Protein AF-A0A378H5H4-F1 (afdb_monomer_lite)

Structure (mmCIF, N/CA/C/O backbone):
data_AF-A0A378H5H4-F1
#
_entry.id   AF-A0A378H5H4-F1
#
loop_
_atom_site.group_PDB
_atom_site.id
_atom_site.type_symbol
_atom_site.label_atom_id
_atom_site.label_alt_id
_atom_site.label_comp_id
_atom_site.label_asym_id
_atom_site.label_entity_id
_atom_site.label_seq_id
_atom_site.pdbx_PDB_ins_code
_atom_site.Cartn_x
_atom_site.Cartn_y
_atom_site.Cartn_z
_atom_site.occupancy
_atom_site.B_iso_or_equiv
_atom_site.auth_seq_id
_atom_site.auth_comp_id
_atom_site.auth_asym_id
_atom_site.auth_atom_id
_atom_site.pdbx_PDB_model_num
ATOM 1 N N . MET A 1 1 ? 33.361 3.852 -38.085 1.00 41.91 1 MET A N 1
ATOM 2 C CA . MET A 1 1 ? 33.370 3.039 -36.848 1.00 41.91 1 MET A CA 1
ATOM 3 C C . MET A 1 1 ? 32.459 3.691 -35.820 1.00 41.91 1 MET A C 1
ATOM 5 O O . MET A 1 1 ? 32.811 4.740 -35.303 1.00 41.91 1 MET A O 1
ATOM 9 N N . ARG A 1 2 ? 31.275 3.127 -35.554 1.00 40.16 2 ARG A N 1
ATOM 10 C CA . ARG A 1 2 ? 30.445 3.527 -34.407 1.00 40.16 2 ARG A CA 1
ATOM 11 C C . ARG A 1 2 ? 30.824 2.620 -33.239 1.00 40.16 2 ARG A C 1
ATOM 13 O O . ARG A 1 2 ? 30.242 1.553 -33.084 1.00 40.16 2 ARG A O 1
ATOM 20 N N . PHE A 1 3 ? 31.853 2.998 -32.481 1.00 42.41 3 PHE A N 1
ATOM 21 C CA . PHE A 1 3 ? 32.089 2.372 -31.181 1.00 42.41 3 PHE A CA 1
ATOM 22 C C . PHE A 1 3 ? 30.873 2.679 -30.303 1.00 42.41 3 PHE A C 1
ATOM 24 O O . PHE A 1 3 ? 30.483 3.836 -30.154 1.00 42.41 3 PHE A O 1
ATOM 31 N N . SER A 1 4 ? 30.214 1.631 -29.814 1.00 44.94 4 SER A N 1
ATOM 32 C CA . SER A 1 4 ? 29.004 1.756 -29.007 1.00 44.94 4 SER A CA 1
ATOM 33 C C . SER A 1 4 ? 29.358 2.436 -27.685 1.00 44.94 4 SER A C 1
ATOM 35 O O . SER A 1 4 ? 30.041 1.843 -26.852 1.00 44.94 4 SER A O 1
ATOM 37 N N . ILE A 1 5 ? 28.893 3.677 -27.499 1.00 58.38 5 ILE A N 1
ATOM 38 C CA . ILE A 1 5 ? 29.089 4.511 -26.294 1.00 58.38 5 ILE A CA 1
ATOM 39 C C . ILE A 1 5 ? 28.724 3.747 -25.005 1.00 58.38 5 ILE A C 1
ATOM 41 O O . ILE A 1 5 ? 29.289 4.000 -23.945 1.00 58.38 5 ILE A O 1
ATOM 45 N N . ILE A 1 6 ? 27.839 2.749 -25.104 1.00 59.31 6 ILE A N 1
ATOM 46 C CA . ILE A 1 6 ? 27.425 1.880 -23.997 1.00 59.31 6 ILE A CA 1
ATOM 47 C C . ILE A 1 6 ? 28.614 1.121 -23.382 1.00 59.31 6 ILE A C 1
ATOM 49 O O . ILE A 1 6 ? 28.675 1.000 -22.161 1.00 59.31 6 ILE A O 1
ATOM 53 N N . CYS A 1 7 ? 29.590 0.665 -24.178 1.00 53.28 7 CYS A N 1
ATOM 54 C CA . CYS A 1 7 ? 30.759 -0.052 -23.650 1.00 53.28 7 CYS A CA 1
ATOM 55 C C . CYS A 1 7 ? 31.686 0.845 -22.814 1.00 53.28 7 CYS A C 1
ATOM 57 O O . CYS A 1 7 ? 32.393 0.342 -21.948 1.00 53.28 7 CYS A O 1
ATOM 59 N N . SER A 1 8 ? 31.666 2.160 -23.041 1.00 57.34 8 SER A N 1
ATOM 60 C CA . SER A 1 8 ? 32.489 3.135 -22.311 1.00 57.34 8 SER A CA 1
ATOM 61 C C . SER A 1 8 ? 31.839 3.640 -21.015 1.00 57.34 8 SER A C 1
ATOM 63 O O . SER A 1 8 ? 32.502 4.312 -20.234 1.00 57.34 8 SER A O 1
ATOM 65 N N . LEU A 1 9 ? 30.560 3.321 -20.776 1.00 64.62 9 LEU A N 1
ATOM 66 C CA . LEU A 1 9 ? 29.817 3.665 -19.551 1.00 64.62 9 LEU A CA 1
ATOM 67 C C . LEU A 1 9 ? 29.790 2.519 -18.522 1.00 64.62 9 LEU A C 1
ATOM 69 O O . LEU A 1 9 ? 29.124 2.622 -17.491 1.00 64.62 9 LEU A O 1
ATOM 73 N N . VAL A 1 10 ? 30.487 1.415 -18.799 1.00 57.19 10 VAL A N 1
ATOM 74 C CA . VAL A 1 10 ? 30.630 0.290 -17.870 1.00 57.19 10 VAL A CA 1
ATOM 75 C C . VAL A 1 10 ? 31.662 0.668 -16.809 1.00 57.19 10 VAL A C 1
ATOM 77 O O . VAL A 1 10 ? 32.761 1.106 -17.143 1.00 57.19 10 VAL A O 1
ATOM 80 N N . LEU A 1 11 ? 31.307 0.511 -15.528 1.00 53.66 11 LEU A N 1
ATOM 81 C CA . LEU A 1 11 ? 32.253 0.708 -14.427 1.00 53.66 11 LEU A CA 1
ATOM 82 C C . LEU A 1 11 ? 33.508 -0.156 -14.666 1.00 53.66 11 LEU A C 1
ATOM 84 O O . LEU A 1 11 ? 33.359 -1.325 -15.034 1.00 53.66 11 LEU A O 1
ATOM 88 N N . PRO A 1 12 ? 34.725 0.388 -14.481 1.00 60.66 12 PRO A N 1
ATOM 89 C CA . PRO A 1 12 ? 35.954 -0.355 -14.719 1.00 60.66 12 PRO A CA 1
ATOM 90 C C . PRO A 1 12 ? 35.998 -1.620 -13.858 1.00 60.66 12 PRO A C 1
ATOM 92 O O . PRO A 1 12 ? 35.522 -1.641 -12.723 1.00 60.66 12 PRO A O 1
ATOM 95 N N . SER A 1 13 ? 36.567 -2.684 -14.421 1.00 54.62 13 SER A N 1
ATOM 96 C CA . SER A 1 13 ? 36.666 -4.017 -13.827 1.00 54.62 13 SER A CA 1
ATOM 97 C C . SER A 1 13 ? 37.714 -4.089 -12.709 1.00 54.62 13 SER A C 1
ATOM 99 O O . SER A 1 13 ? 38.608 -4.933 -12.754 1.00 54.62 13 SER A O 1
ATOM 101 N N . GLU A 1 14 ? 37.650 -3.202 -11.719 1.00 48.94 14 GLU A N 1
ATOM 102 C CA . GLU A 1 14 ? 38.354 -3.444 -10.462 1.00 48.94 14 GLU A CA 1
ATOM 103 C C . GLU A 1 14 ? 37.586 -4.497 -9.651 1.00 48.94 14 GLU A C 1
ATOM 105 O O . GLU A 1 14 ? 36.350 -4.459 -9.589 1.00 48.94 14 GLU A O 1
ATOM 110 N N . PRO A 1 15 ? 38.272 -5.470 -9.032 1.00 44.75 15 PRO A N 1
ATOM 111 C CA . PRO A 1 15 ? 37.596 -6.458 -8.215 1.00 44.75 15 PRO A CA 1
ATOM 112 C C . PRO A 1 15 ? 36.971 -5.758 -7.002 1.00 44.75 15 PRO A C 1
ATOM 114 O O . PRO A 1 15 ? 37.659 -5.096 -6.227 1.00 44.75 15 PRO A O 1
ATOM 117 N N . LEU A 1 16 ? 35.662 -5.949 -6.794 1.00 44.06 16 LEU A N 1
ATOM 118 C CA . LEU A 1 16 ? 34.981 -5.682 -5.519 1.00 44.06 16 LEU A CA 1
ATOM 119 C C . LEU A 1 16 ? 35.522 -6.640 -4.435 1.00 44.06 16 LEU A C 1
ATOM 121 O O . LEU A 1 16 ? 34.811 -7.506 -3.929 1.00 44.06 16 LEU A O 1
ATOM 125 N N . SER A 1 17 ? 36.803 -6.551 -4.092 1.00 48.09 17 SER A N 1
ATOM 126 C CA . SER A 1 17 ? 37.430 -7.409 -3.091 1.00 48.09 17 SER A CA 1
ATOM 127 C C . SER A 1 17 ? 38.462 -6.653 -2.262 1.00 48.09 17 SER A C 1
ATOM 129 O O . SER A 1 17 ? 39.640 -6.987 -2.265 1.00 48.09 17 SER A O 1
ATOM 131 N N . SER A 1 18 ? 38.019 -5.673 -1.480 1.00 43.84 18 SER A N 1
ATOM 132 C CA . SER A 1 18 ? 38.689 -5.364 -0.212 1.00 43.84 18 SER A CA 1
ATOM 133 C C . SER A 1 18 ? 37.811 -4.481 0.667 1.00 43.84 18 SER A C 1
ATOM 135 O O . SER A 1 18 ? 37.436 -3.381 0.274 1.00 43.84 18 SER A O 1
ATOM 137 N N . SER A 1 19 ? 37.544 -4.966 1.883 1.00 41.59 19 SER A N 1
ATOM 138 C CA . SER A 1 19 ? 36.814 -4.321 2.989 1.00 41.59 19 SER A CA 1
ATOM 139 C C . SER A 1 19 ? 35.277 -4.329 2.921 1.00 41.59 19 SER A C 1
ATOM 141 O O . SER A 1 19 ? 34.608 -3.306 2.835 1.00 41.59 19 SER A O 1
ATOM 14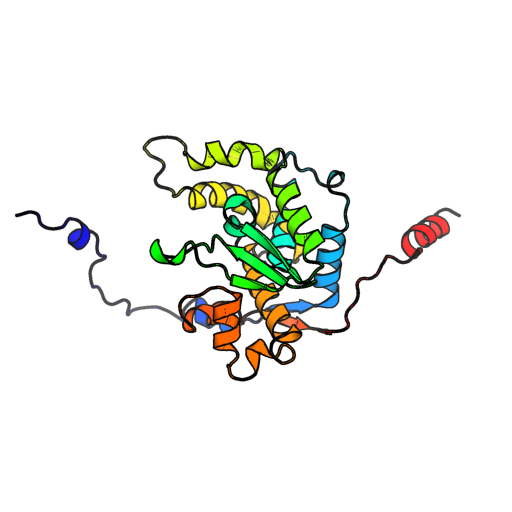3 N N . ALA A 1 20 ? 34.667 -5.503 3.082 1.00 42.66 20 ALA A N 1
ATOM 144 C CA . ALA A 1 20 ? 33.265 -5.563 3.483 1.00 42.66 20 ALA A CA 1
ATOM 145 C C . ALA A 1 20 ? 33.096 -6.566 4.625 1.00 42.66 20 ALA A C 1
ATOM 147 O O . ALA A 1 20 ? 33.211 -7.774 4.436 1.00 42.66 20 ALA A O 1
ATOM 148 N N . GLY A 1 21 ? 32.753 -6.065 5.818 1.00 47.44 21 GLY A N 1
ATOM 149 C CA . GLY A 1 21 ? 32.019 -6.877 6.791 1.00 47.44 21 GLY A CA 1
ATOM 150 C C . GLY A 1 21 ? 30.755 -7.472 6.141 1.00 47.44 21 GLY A C 1
ATOM 151 O O . GLY A 1 21 ? 30.426 -7.100 5.013 1.00 47.44 21 GLY A O 1
ATOM 152 N N . PRO A 1 22 ? 30.012 -8.378 6.812 1.00 44.19 22 PRO A N 1
ATOM 153 C CA . PRO A 1 22 ? 28.874 -9.061 6.194 1.00 44.19 22 PRO A CA 1
ATOM 154 C C . PRO A 1 22 ? 27.992 -8.054 5.457 1.00 44.19 22 PRO A C 1
ATOM 156 O O . PRO A 1 22 ? 27.593 -7.048 6.057 1.00 44.19 22 PRO A O 1
ATOM 159 N N . THR A 1 23 ? 27.754 -8.306 4.163 1.00 57.47 23 THR A N 1
ATOM 160 C CA . THR A 1 23 ? 27.000 -7.410 3.275 1.00 57.47 23 THR A CA 1
ATOM 161 C C . THR A 1 23 ? 25.724 -6.943 3.977 1.00 57.47 23 THR A C 1
ATOM 163 O O . THR A 1 23 ? 25.130 -7.689 4.759 1.00 57.47 23 THR A O 1
ATOM 166 N N . TYR A 1 24 ? 25.273 -5.708 3.739 1.00 54.22 24 TYR A N 1
ATOM 167 C CA . TYR A 1 24 ? 24.098 -5.130 4.418 1.00 54.22 24 TYR A CA 1
ATOM 168 C C . TYR A 1 24 ? 22.884 -6.087 4.445 1.00 54.22 24 TYR A C 1
ATOM 170 O O . TYR A 1 24 ? 22.180 -6.199 5.451 1.00 54.22 24 TYR A O 1
ATOM 178 N N . SER A 1 25 ? 22.697 -6.872 3.377 1.00 54.66 25 SER A N 1
ATOM 179 C CA . SER A 1 25 ? 21.679 -7.924 3.299 1.00 54.66 25 SER A CA 1
ATOM 180 C C . SER A 1 25 ? 21.907 -9.102 4.262 1.00 54.66 25 SER A C 1
ATOM 182 O O . SER A 1 25 ? 20.944 -9.615 4.828 1.00 54.66 25 SER A O 1
ATOM 184 N N . ALA A 1 26 ? 23.148 -9.539 4.483 1.00 59.34 26 ALA A N 1
ATOM 185 C CA . ALA A 1 26 ? 23.483 -10.582 5.453 1.00 59.34 26 ALA A CA 1
ATOM 186 C C . ALA A 1 26 ? 23.242 -10.123 6.903 1.00 59.34 26 ALA A C 1
ATOM 188 O O . ALA A 1 26 ? 22.698 -10.888 7.700 1.00 59.34 26 ALA A O 1
ATOM 189 N N . ARG A 1 27 ? 23.550 -8.857 7.235 1.00 60.41 27 ARG A N 1
ATOM 190 C CA . ARG A 1 27 ? 23.197 -8.261 8.541 1.00 60.41 27 ARG A CA 1
ATOM 191 C C . ARG A 1 27 ? 21.681 -8.192 8.740 1.00 60.41 27 ARG A C 1
ATOM 193 O O . ARG A 1 27 ? 21.186 -8.562 9.800 1.00 60.41 27 ARG A O 1
ATOM 200 N N . LYS A 1 28 ? 20.931 -7.791 7.706 1.00 64.88 28 LYS A N 1
ATOM 201 C CA . LYS A 1 28 ? 19.460 -7.723 7.736 1.00 64.88 28 LYS A CA 1
ATOM 202 C C . LYS A 1 28 ? 18.816 -9.082 8.039 1.00 64.88 28 LYS A C 1
ATOM 204 O O . LYS A 1 28 ? 17.893 -9.141 8.842 1.00 64.88 28 LYS A O 1
ATOM 209 N N . LYS A 1 29 ? 19.327 -10.175 7.457 1.00 66.62 29 LYS A N 1
ATOM 210 C CA . LYS A 1 29 ? 18.820 -11.544 7.691 1.00 66.62 29 LYS A CA 1
ATOM 211 C C . LYS A 1 29 ? 18.974 -12.021 9.141 1.00 66.62 29 LYS A C 1
ATOM 213 O O . LYS A 1 29 ? 18.202 -12.865 9.578 1.00 66.62 29 LYS A O 1
ATOM 218 N N . ARG A 1 30 ? 19.952 -11.488 9.882 1.00 72.31 30 ARG A N 1
ATOM 219 C CA . ARG A 1 30 ? 20.223 -11.850 11.285 1.00 72.31 30 ARG A CA 1
ATOM 220 C C . ARG A 1 30 ? 19.500 -10.957 12.300 1.00 72.31 30 ARG A C 1
ATOM 222 O O . ARG A 1 30 ? 19.471 -11.293 13.475 1.00 72.31 30 ARG A O 1
ATOM 229 N N . ASN A 1 31 ? 18.876 -9.869 11.843 1.00 76.62 31 ASN A N 1
ATOM 230 C CA . ASN A 1 31 ? 18.126 -8.926 12.672 1.00 76.62 31 ASN A CA 1
ATOM 231 C C . ASN A 1 31 ? 16.639 -9.005 12.333 1.00 76.62 31 ASN A C 1
ATOM 233 O O . ASN A 1 31 ? 16.111 -8.196 11.562 1.00 76.62 31 ASN A O 1
ATOM 237 N N . VAL A 1 32 ? 15.986 -10.021 12.888 1.00 83.38 32 VAL A N 1
ATOM 238 C CA . VAL A 1 32 ? 14.551 -10.248 12.721 1.00 83.38 32 VAL A CA 1
ATOM 239 C C . VAL A 1 32 ? 13.756 -9.127 13.389 1.00 83.38 32 VAL A C 1
ATOM 241 O O . VAL A 1 32 ? 14.096 -8.682 14.482 1.00 83.38 32 VAL A O 1
ATOM 244 N N . VAL A 1 33 ? 12.673 -8.703 12.739 1.00 87.44 33 VAL A N 1
ATOM 245 C CA . VAL A 1 33 ? 11.698 -7.761 13.298 1.00 87.44 33 VAL A CA 1
ATOM 246 C C . VAL A 1 33 ? 10.417 -8.526 13.603 1.00 87.44 33 VAL A C 1
ATOM 248 O O . VAL A 1 33 ? 9.848 -9.162 12.716 1.00 87.44 33 VAL A O 1
ATOM 251 N N . VAL A 1 34 ? 9.973 -8.489 14.855 1.00 92.56 34 VAL A N 1
ATOM 252 C CA . VAL A 1 34 ? 8.731 -9.142 15.278 1.00 92.56 34 VAL A CA 1
ATOM 253 C C . VAL A 1 34 ? 7.581 -8.147 15.165 1.00 92.56 34 VAL A C 1
ATOM 255 O O . VAL A 1 34 ? 7.691 -7.020 15.639 1.00 92.56 34 VAL A O 1
ATOM 258 N N . ILE A 1 35 ? 6.488 -8.564 14.530 1.00 94.56 35 ILE A N 1
ATOM 259 C CA . ILE A 1 35 ? 5.239 -7.805 14.429 1.00 94.56 35 ILE A CA 1
ATOM 260 C C . ILE A 1 35 ? 4.176 -8.551 15.221 1.00 94.56 35 ILE A C 1
ATOM 262 O O . ILE A 1 35 ? 3.936 -9.732 14.968 1.00 94.56 35 ILE A O 1
ATOM 266 N N . ASP A 1 36 ? 3.534 -7.865 16.162 1.00 97.06 36 ASP A N 1
ATOM 267 C CA . ASP A 1 36 ? 2.330 -8.375 16.814 1.00 97.06 36 ASP A CA 1
ATOM 268 C C . ASP A 1 36 ? 1.179 -8.371 15.799 1.00 97.06 36 ASP A C 1
ATOM 270 O O . ASP A 1 36 ? 0.739 -7.310 15.347 1.00 97.06 36 ASP A O 1
ATOM 274 N N . TYR A 1 37 ? 0.752 -9.563 15.379 1.00 96.56 37 TYR A N 1
ATOM 275 C CA . TYR A 1 37 ? -0.197 -9.718 14.283 1.00 96.56 37 TYR A CA 1
ATOM 276 C C . TYR A 1 37 ? -1.577 -9.112 14.593 1.00 96.56 37 TYR A C 1
ATOM 278 O O . TYR A 1 37 ? -2.026 -8.297 13.784 1.00 96.56 37 TYR A O 1
ATOM 286 N N . PRO A 1 38 ? -2.240 -9.410 15.730 1.00 96.31 38 PRO A N 1
ATOM 287 C CA . PRO A 1 38 ? -3.530 -8.811 16.064 1.00 96.31 38 PRO A CA 1
ATOM 288 C C . PRO A 1 38 ? -3.476 -7.287 16.154 1.00 96.31 38 PRO A C 1
ATOM 290 O O . PRO A 1 38 ? -4.329 -6.619 15.572 1.00 96.31 38 PRO A O 1
ATOM 293 N N . ARG A 1 39 ? -2.458 -6.718 16.816 1.00 96.56 39 ARG A N 1
ATOM 294 C CA . ARG A 1 39 ? -2.319 -5.259 16.946 1.00 96.56 39 ARG A CA 1
ATOM 295 C C . ARG A 1 39 ? -2.105 -4.592 15.592 1.00 96.56 39 ARG A C 1
ATOM 297 O O . ARG A 1 39 ? -2.713 -3.561 15.313 1.00 96.56 39 ARG A O 1
ATOM 304 N N . TYR A 1 40 ? -1.255 -5.178 14.751 1.00 97.88 40 TYR A N 1
ATOM 305 C CA . TYR A 1 40 ? -1.013 -4.680 13.400 1.00 97.88 40 TYR A CA 1
ATOM 306 C C . TYR A 1 40 ? -2.281 -4.747 12.545 1.00 97.88 40 TYR A C 1
ATOM 308 O O . TYR A 1 40 ? -2.673 -3.745 11.952 1.00 97.88 40 TYR A O 1
ATOM 316 N N . MET A 1 41 ? -2.952 -5.901 12.514 1.00 97.81 41 MET A N 1
ATOM 317 C CA . MET A 1 41 ? -4.165 -6.092 11.718 1.00 97.81 41 MET A CA 1
ATOM 318 C C . MET A 1 41 ? -5.322 -5.220 12.199 1.00 97.81 41 MET A C 1
ATOM 320 O O . MET A 1 41 ? -6.039 -4.684 11.357 1.00 97.81 41 MET A O 1
ATOM 324 N N . GLN A 1 42 ? -5.471 -5.011 13.511 1.00 97.38 42 GLN A N 1
ATOM 325 C CA . GLN A 1 42 ? -6.460 -4.082 14.055 1.00 97.38 42 GLN A CA 1
ATOM 326 C C . GLN A 1 42 ? -6.186 -2.653 13.584 1.00 97.38 42 GLN A C 1
ATOM 328 O O . GLN A 1 42 ? -7.080 -2.007 13.056 1.00 97.38 42 GLN A O 1
ATOM 333 N N . ALA A 1 43 ? -4.942 -2.178 13.681 1.00 97.69 43 ALA A N 1
ATOM 334 C CA . ALA A 1 43 ? -4.603 -0.821 13.258 1.00 97.69 43 ALA A CA 1
ATOM 335 C C . ALA A 1 43 ? -4.829 -0.599 11.749 1.00 97.69 43 ALA A C 1
ATOM 337 O O . ALA A 1 43 ? -5.276 0.471 11.339 1.00 97.69 43 ALA A O 1
ATOM 338 N N . ILE A 1 44 ? -4.556 -1.608 10.912 1.00 98.31 44 ILE A N 1
ATOM 339 C CA . ILE A 1 44 ? -4.881 -1.567 9.477 1.00 98.31 44 ILE A CA 1
ATOM 340 C C . ILE A 1 44 ? -6.399 -1.577 9.257 1.00 98.31 44 ILE A C 1
ATOM 342 O O . ILE A 1 44 ? -6.899 -0.796 8.447 1.00 98.31 44 ILE A O 1
ATOM 346 N N . TYR A 1 45 ? -7.132 -2.421 9.988 1.00 97.31 45 TYR A N 1
ATOM 347 C CA . TYR A 1 45 ? -8.592 -2.490 9.940 1.00 97.31 45 TYR A CA 1
ATOM 348 C C . TYR A 1 45 ? -9.239 -1.148 10.313 1.00 97.31 45 TYR A C 1
ATOM 350 O O . TYR A 1 45 ? -10.116 -0.667 9.597 1.00 97.31 45 TYR A O 1
ATOM 358 N N . ASP A 1 46 ? -8.764 -0.500 11.373 1.00 96.94 46 ASP A N 1
ATOM 359 C CA . ASP A 1 46 ? -9.265 0.799 11.826 1.00 96.94 46 ASP A CA 1
ATOM 360 C C . ASP A 1 46 ? -9.033 1.900 10.781 1.00 96.94 46 ASP A C 1
ATOM 362 O O . ASP A 1 46 ? -9.823 2.836 10.686 1.00 96.94 46 ASP A O 1
ATOM 366 N N . ILE A 1 47 ? -7.968 1.808 9.974 1.00 97.94 47 ILE A N 1
ATOM 367 C CA . ILE A 1 47 ? -7.722 2.747 8.870 1.00 97.94 47 ILE A CA 1
ATOM 368 C C . ILE A 1 47 ? -8.722 2.519 7.736 1.00 97.94 47 ILE A C 1
ATOM 370 O O . ILE A 1 47 ? -9.328 3.478 7.272 1.00 97.94 47 ILE A O 1
ATOM 374 N N . ILE A 1 48 ? -8.912 1.278 7.280 1.00 97.12 48 ILE A N 1
ATOM 375 C CA . ILE A 1 48 ? -9.761 1.010 6.104 1.00 97.12 48 ILE A CA 1
ATOM 376 C C . ILE A 1 48 ? -11.263 1.156 6.373 1.00 97.12 48 ILE A C 1
ATOM 378 O O . ILE A 1 48 ? -12.026 1.297 5.424 1.00 97.12 48 ILE A O 1
ATOM 382 N N . ASN A 1 49 ? -11.687 1.136 7.640 1.00 94.94 49 ASN A N 1
ATOM 383 C CA . ASN A 1 49 ? -13.089 1.342 8.024 1.00 94.94 49 ASN A CA 1
ATOM 384 C C . ASN A 1 49 ? -13.415 2.790 8.408 1.00 94.94 49 ASN A C 1
ATOM 386 O O . ASN A 1 49 ? -14.574 3.114 8.669 1.00 94.94 49 ASN A O 1
ATOM 390 N N . LYS A 1 50 ? -12.420 3.680 8.445 1.00 95.06 50 LYS A N 1
ATOM 391 C CA . LYS A 1 50 ? -12.677 5.109 8.611 1.00 95.06 50 LYS A CA 1
ATOM 392 C C . LYS A 1 50 ? -13.351 5.664 7.352 1.00 95.06 50 LYS A C 1
ATOM 394 O O . LYS A 1 50 ? -12.869 5.394 6.251 1.00 95.06 50 LYS A O 1
ATOM 399 N N . PRO A 1 51 ? -14.412 6.484 7.485 1.00 94.56 51 PRO A N 1
ATOM 400 C CA . PRO A 1 51 ? -14.984 7.194 6.348 1.00 94.56 51 PRO A CA 1
ATOM 401 C C . PRO A 1 51 ? -13.902 7.982 5.613 1.00 94.56 51 PRO A C 1
ATOM 403 O O . PRO A 1 51 ? -13.060 8.615 6.255 1.00 94.56 51 PRO A O 1
ATOM 406 N N . ILE A 1 52 ? -13.936 7.984 4.279 1.00 93.06 52 ILE A N 1
ATOM 407 C CA . ILE A 1 52 ? -12.912 8.652 3.461 1.00 93.06 52 ILE A CA 1
ATOM 408 C C . ILE A 1 52 ? -12.765 10.142 3.814 1.00 93.06 52 ILE A C 1
ATOM 410 O O . ILE A 1 52 ? -11.658 10.669 3.844 1.00 93.06 52 ILE A O 1
ATOM 414 N N . SER A 1 53 ? -13.872 10.789 4.194 1.00 92.88 53 SER A N 1
ATOM 415 C CA . SER A 1 53 ? -13.943 12.185 4.639 1.00 92.88 53 SER A CA 1
ATOM 416 C C . SER A 1 53 ? -13.220 12.472 5.958 1.00 92.88 53 SER A C 1
ATOM 418 O O . SER A 1 53 ? -12.995 13.633 6.284 1.00 92.88 53 SER A O 1
ATOM 420 N N . SER A 1 54 ? -12.852 11.444 6.727 1.00 94.44 54 SER A N 1
ATOM 421 C CA . SER A 1 54 ? -12.078 11.603 7.965 1.00 94.44 54 SER A CA 1
ATOM 422 C C . SER A 1 54 ? -10.574 11.776 7.726 1.00 94.44 54 SER A C 1
ATOM 424 O O . SER A 1 54 ? -9.843 12.125 8.654 1.00 94.44 54 SER A O 1
ATOM 426 N N . PHE A 1 55 ? -10.101 11.534 6.501 1.00 95.00 55 PHE A N 1
ATOM 427 C CA . PHE A 1 55 ? -8.719 11.774 6.104 1.00 95.00 55 PHE A CA 1
ATOM 428 C C . PHE A 1 55 ? -8.593 13.149 5.445 1.00 95.00 55 PHE A C 1
ATOM 430 O O . PHE A 1 55 ? -9.404 13.520 4.599 1.00 95.00 55 PHE A O 1
ATOM 437 N N . ASP A 1 56 ? -7.525 13.880 5.765 1.00 96.00 56 ASP A N 1
ATOM 438 C CA . ASP A 1 56 ? -7.136 15.054 4.983 1.00 96.00 56 ASP A CA 1
ATOM 439 C C . ASP A 1 56 ? -6.489 14.608 3.662 1.00 96.00 56 ASP A C 1
ATOM 441 O O . ASP A 1 56 ? -5.273 14.468 3.544 1.00 96.00 56 ASP A O 1
ATOM 445 N N . LEU A 1 57 ? -7.307 14.360 2.643 1.00 96.50 57 LEU A N 1
ATOM 446 C CA . LEU A 1 57 ? -6.820 13.962 1.320 1.00 96.50 57 LEU A CA 1
ATOM 447 C C . LEU A 1 57 ? -6.498 15.153 0.406 1.00 96.50 57 LEU A C 1
ATOM 449 O O . LEU A 1 57 ? -6.352 14.986 -0.806 1.00 96.50 57 LEU A O 1
ATOM 453 N N . THR A 1 58 ? -6.370 16.356 0.972 1.00 97.06 58 THR A N 1
ATOM 454 C CA . THR A 1 58 ? -5.880 17.536 0.246 1.00 97.06 58 THR A CA 1
ATOM 455 C C . THR A 1 58 ? -4.357 17.636 0.280 1.00 97.06 58 THR A C 1
ATOM 457 O O . THR A 1 58 ? -3.754 18.288 -0.571 1.00 97.06 58 THR A O 1
ATOM 460 N N . THR A 1 59 ? -3.707 16.930 1.214 1.00 97.75 59 THR A N 1
ATOM 461 C CA . THR A 1 59 ? -2.252 16.935 1.374 1.00 97.75 59 THR A CA 1
ATOM 462 C C . THR A 1 59 ? -1.624 15.572 1.086 1.00 97.75 59 THR A C 1
ATOM 464 O O . THR A 1 59 ? -2.164 14.509 1.396 1.00 97.75 59 THR A O 1
ATOM 467 N N . ARG A 1 60 ? -0.387 15.581 0.566 1.00 97.62 60 ARG A N 1
ATOM 468 C CA . ARG A 1 60 ? 0.396 14.348 0.346 1.00 97.62 60 ARG A CA 1
ATOM 469 C C . ARG A 1 60 ? 0.631 13.562 1.632 1.00 97.62 60 ARG A C 1
ATOM 471 O O . ARG A 1 60 ? 0.813 12.354 1.582 1.00 97.62 60 ARG A O 1
ATOM 478 N N . ARG A 1 61 ? 0.682 14.226 2.788 1.00 98.00 61 ARG A N 1
ATOM 479 C CA . ARG A 1 61 ? 0.865 13.548 4.077 1.00 98.00 61 ARG A CA 1
ATOM 480 C C . ARG A 1 61 ? -0.429 12.913 4.567 1.00 98.00 61 ARG A C 1
ATOM 482 O O . ARG A 1 61 ? -0.377 11.800 5.077 1.00 98.00 61 ARG A O 1
ATOM 489 N N . GLY A 1 62 ? -1.571 13.575 4.394 1.00 97.69 62 GLY A N 1
ATOM 490 C CA . GLY A 1 62 ? -2.837 13.058 4.903 1.00 97.69 62 GLY A CA 1
ATOM 491 C C . GLY A 1 62 ? -3.349 11.820 4.158 1.00 97.69 62 GLY A C 1
ATOM 492 O O . GLY A 1 62 ? -4.057 11.013 4.753 1.00 97.69 62 GLY A O 1
ATOM 493 N N . MET A 1 63 ? -2.880 11.564 2.930 1.00 97.75 63 MET A N 1
ATOM 494 C CA . MET A 1 63 ? -3.138 10.297 2.228 1.00 97.75 63 MET A CA 1
ATOM 495 C C . MET A 1 63 ? -2.226 9.126 2.654 1.00 97.75 63 MET A C 1
ATOM 497 O O . MET A 1 63 ? -2.493 7.974 2.306 1.00 97.75 63 MET A O 1
ATOM 501 N N . ALA A 1 64 ? -1.159 9.383 3.425 1.00 98.50 64 ALA A N 1
ATOM 502 C CA . ALA A 1 64 ? -0.196 8.359 3.847 1.00 98.50 64 ALA A CA 1
ATOM 503 C C . ALA A 1 64 ? -0.811 7.163 4.604 1.00 98.50 64 ALA A C 1
ATOM 505 O O . ALA A 1 64 ? -0.416 6.033 4.295 1.00 98.50 64 ALA A O 1
ATOM 506 N N . PRO A 1 65 ? -1.760 7.352 5.549 1.00 98.69 65 PRO A N 1
ATOM 507 C CA . PRO A 1 65 ? -2.350 6.239 6.285 1.00 98.69 65 PRO A CA 1
ATOM 508 C C . PRO A 1 65 ? -3.058 5.248 5.362 1.00 98.69 65 PRO A C 1
ATOM 510 O O . PRO A 1 65 ? -2.777 4.050 5.401 1.00 98.69 65 PRO A O 1
ATOM 513 N N . LEU A 1 66 ? -3.932 5.757 4.486 1.00 98.69 66 LEU A N 1
ATOM 514 C CA . LEU A 1 66 ? -4.705 4.937 3.560 1.00 98.69 66 LEU A CA 1
ATOM 515 C C . LEU A 1 66 ? -3.795 4.282 2.513 1.00 98.69 66 LEU A C 1
ATOM 517 O O . LEU A 1 66 ? -3.893 3.079 2.273 1.00 98.69 66 LEU A O 1
ATOM 521 N N . ALA A 1 67 ? -2.840 5.033 1.958 1.00 98.75 67 ALA A N 1
ATOM 522 C CA . ALA A 1 67 ? -1.873 4.501 1.002 1.00 98.75 67 ALA A CA 1
ATOM 523 C C . ALA A 1 67 ? -1.020 3.370 1.595 1.00 98.75 67 ALA A C 1
ATOM 525 O O . ALA A 1 67 ? -0.742 2.381 0.912 1.00 98.75 67 ALA A O 1
ATOM 526 N N . PHE A 1 68 ? -0.576 3.492 2.849 1.00 98.81 68 PHE A N 1
ATOM 527 C CA . PHE A 1 68 ? 0.174 2.428 3.516 1.00 98.81 68 PHE A CA 1
ATOM 528 C C . PHE A 1 68 ? -0.711 1.227 3.841 1.00 98.81 68 PHE A C 1
ATOM 530 O O . PHE A 1 68 ? -0.281 0.098 3.608 1.00 98.81 68 PHE A O 1
ATOM 537 N N . ALA A 1 69 ? -1.937 1.446 4.323 1.00 98.81 69 ALA A N 1
ATOM 538 C CA . ALA A 1 69 ? -2.873 0.365 4.615 1.00 98.81 69 ALA A CA 1
ATOM 539 C C . ALA A 1 69 ? -3.174 -0.480 3.369 1.00 98.81 69 ALA A C 1
ATOM 541 O O . ALA A 1 69 ? -3.067 -1.703 3.411 1.00 98.81 69 ALA A O 1
ATOM 542 N N . LEU A 1 70 ? -3.431 0.149 2.221 1.00 98.81 70 LEU A N 1
ATOM 543 C CA .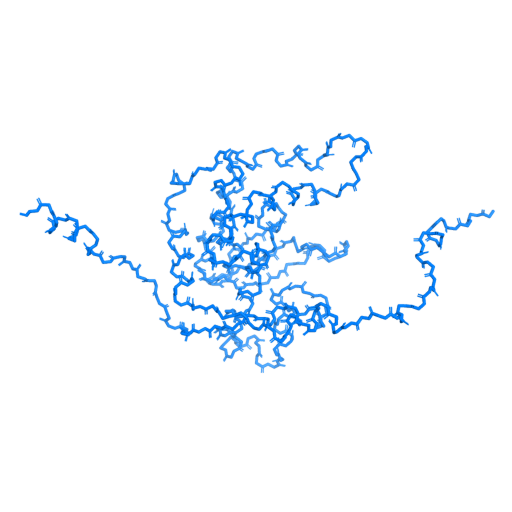 LEU A 1 70 ? -3.669 -0.563 0.960 1.00 98.81 70 LEU A CA 1
ATOM 544 C C . LEU A 1 70 ? -2.439 -1.351 0.481 1.00 98.81 70 LEU A C 1
ATOM 546 O O . LEU A 1 70 ? -2.568 -2.487 0.015 1.00 98.81 70 LEU A O 1
ATOM 550 N N . ALA A 1 71 ? -1.229 -0.807 0.649 1.00 98.75 71 ALA A N 1
ATOM 551 C CA . ALA A 1 71 ? -0.002 -1.558 0.376 1.00 98.75 71 ALA A CA 1
ATOM 552 C C . ALA A 1 71 ? 0.202 -2.727 1.353 1.00 98.75 71 ALA A C 1
ATOM 554 O O . ALA A 1 71 ? 0.626 -3.802 0.935 1.00 98.75 71 ALA A O 1
ATOM 555 N N . ALA A 1 72 ? -0.127 -2.554 2.634 1.00 98.56 72 ALA A N 1
ATOM 556 C CA . ALA A 1 72 ? -0.056 -3.605 3.648 1.00 98.56 72 ALA A CA 1
ATOM 557 C C . ALA A 1 72 ? -1.033 -4.759 3.380 1.00 98.56 72 ALA A C 1
ATOM 559 O O . ALA A 1 72 ? -0.704 -5.914 3.637 1.00 98.56 72 ALA A O 1
ATOM 560 N N . LEU A 1 73 ? -2.209 -4.464 2.823 1.00 98.69 73 LEU A N 1
ATOM 561 C CA . LEU A 1 73 ? -3.258 -5.451 2.549 1.00 98.69 73 LEU A CA 1
ATOM 562 C C . LEU A 1 73 ? -3.022 -6.273 1.274 1.00 98.69 73 LEU A C 1
ATOM 564 O O . LEU A 1 73 ? -3.578 -7.360 1.154 1.00 98.69 73 LEU A O 1
ATOM 568 N N . SER A 1 74 ? -2.212 -5.774 0.337 1.00 98.56 74 SER A N 1
ATOM 569 C CA . SER A 1 74 ? -1.991 -6.378 -0.996 1.00 98.56 74 SER A CA 1
ATOM 570 C C . SER A 1 74 ? -0.521 -6.706 -1.306 1.00 98.56 74 SER A C 1
ATOM 572 O O . SER A 1 74 ? -0.174 -7.323 -2.325 1.00 98.56 74 SER A O 1
ATOM 574 N N . GLY A 1 75 ? 0.391 -6.203 -0.474 1.00 97.31 75 GLY A N 1
ATOM 575 C CA . GLY A 1 75 ? 1.833 -6.284 -0.661 1.00 97.31 75 GLY A CA 1
ATOM 576 C C . GLY A 1 75 ? 2.357 -5.549 -1.886 1.00 97.31 75 GLY A C 1
ATOM 577 O O . GLY A 1 75 ? 3.500 -5.791 -2.279 1.00 97.31 75 GLY A O 1
ATOM 578 N N . ARG A 1 76 ? 1.562 -4.704 -2.548 1.00 97.69 76 ARG A N 1
ATOM 579 C CA . ARG A 1 76 ? 1.994 -3.974 -3.748 1.00 97.69 76 ARG A CA 1
ATOM 580 C C . ARG A 1 76 ? 2.957 -2.838 -3.404 1.00 97.69 76 ARG A C 1
ATOM 582 O O . ARG A 1 76 ? 3.003 -2.339 -2.282 1.00 97.69 76 ARG A O 1
ATOM 589 N N . ARG A 1 77 ? 3.795 -2.451 -4.368 1.00 96.88 77 ARG A N 1
ATOM 590 C CA . ARG A 1 77 ? 4.713 -1.310 -4.220 1.00 96.88 77 ARG A CA 1
ATOM 591 C C . ARG A 1 77 ? 3.925 -0.004 -4.214 1.00 96.88 77 ARG A C 1
ATOM 593 O O . ARG A 1 77 ? 2.862 0.079 -4.813 1.00 96.88 77 ARG A O 1
ATOM 600 N N . MET A 1 78 ? 4.507 1.042 -3.625 1.00 98.06 78 MET A N 1
ATOM 601 C CA . MET A 1 78 ? 3.897 2.378 -3.574 1.00 98.06 78 MET A CA 1
ATOM 602 C C . MET A 1 78 ? 3.384 2.835 -4.943 1.00 98.06 78 MET A C 1
ATOM 604 O O . MET A 1 78 ? 2.238 3.236 -5.059 1.00 98.06 78 MET A O 1
ATOM 608 N N . ILE A 1 79 ? 4.199 2.705 -5.992 1.00 97.12 79 ILE A N 1
ATOM 609 C CA . ILE A 1 79 ? 3.819 3.148 -7.339 1.00 97.12 79 ILE A CA 1
ATOM 610 C C . ILE A 1 79 ? 2.714 2.291 -7.975 1.00 97.12 79 ILE A C 1
ATOM 612 O O . ILE A 1 79 ? 1.934 2.778 -8.784 1.00 97.12 79 ILE A O 1
ATOM 616 N N . GLU A 1 80 ? 2.619 1.020 -7.577 1.00 97.94 80 GLU A N 1
ATOM 617 C CA . GLU A 1 80 ? 1.561 0.106 -8.014 1.00 97.94 80 GLU A CA 1
ATOM 618 C C . GLU A 1 80 ? 0.239 0.469 -7.319 1.00 97.94 80 GLU A C 1
ATOM 620 O O . GLU A 1 80 ? -0.810 0.413 -7.941 1.00 97.94 80 GLU A O 1
ATOM 625 N N . ILE A 1 81 ? 0.270 0.911 -6.058 1.00 98.56 81 ILE A N 1
ATOM 626 C CA . ILE A 1 81 ? -0.925 1.415 -5.363 1.00 98.56 81 ILE A CA 1
ATOM 627 C C . ILE A 1 81 ? -1.331 2.795 -5.874 1.00 98.56 81 ILE A C 1
ATOM 629 O O . ILE A 1 81 ? -2.506 3.016 -6.138 1.00 98.56 81 ILE A O 1
ATOM 633 N N . MET A 1 82 ? -0.382 3.711 -6.040 1.00 98.19 82 MET A N 1
ATOM 634 C CA . MET A 1 82 ? -0.676 5.129 -6.253 1.00 98.19 82 MET A CA 1
ATOM 635 C C . MET A 1 82 ? -0.894 5.518 -7.714 1.00 98.19 82 MET A C 1
ATOM 637 O O . MET A 1 82 ? -1.515 6.545 -7.950 1.00 98.19 82 MET A O 1
ATOM 641 N N . LEU A 1 83 ? -0.374 4.748 -8.674 1.00 96.06 83 LEU A N 1
ATOM 642 C CA . LEU A 1 83 ? -0.355 5.167 -10.077 1.00 96.06 83 LEU A CA 1
ATOM 643 C C . LEU A 1 83 ? -0.733 4.033 -11.036 1.00 96.06 83 LEU A C 1
ATOM 645 O O . LEU A 1 83 ? -1.833 4.018 -11.568 1.00 96.06 83 LEU A O 1
ATOM 649 N N . GLN A 1 84 ? 0.166 3.069 -11.244 1.00 95.00 84 GLN A N 1
ATOM 650 C CA . GLN A 1 84 ? 0.116 2.192 -12.426 1.00 95.00 84 GLN A CA 1
ATOM 651 C C . GLN A 1 84 ? -0.538 0.820 -12.207 1.00 95.00 84 GLN A C 1
ATOM 653 O O . GLN A 1 84 ? -0.645 0.044 -13.148 1.00 95.00 84 GLN A O 1
ATOM 658 N N . GLY A 1 85 ? -0.869 0.449 -10.968 1.00 96.94 85 GLY A N 1
ATOM 659 C CA . GLY A 1 85 ? -1.452 -0.866 -10.703 1.00 96.94 85 GLY A CA 1
ATOM 660 C C . GLY A 1 85 ? -2.931 -0.896 -11.045 1.00 96.94 85 GLY A C 1
ATOM 661 O O . GLY A 1 85 ? -3.664 0.005 -10.650 1.00 96.94 85 GLY A O 1
ATOM 662 N N . GLU A 1 86 ? -3.390 -1.944 -11.703 1.00 97.94 86 GLU A N 1
ATOM 663 C CA . GLU A 1 86 ? -4.810 -2.139 -11.999 1.00 97.94 86 GLU A CA 1
ATOM 664 C C . GLU A 1 86 ? -5.315 -3.343 -11.217 1.00 97.94 86 GLU A C 1
ATOM 666 O O . GLU A 1 86 ? -4.647 -4.379 -11.178 1.00 97.94 86 GLU A O 1
ATOM 671 N N . PHE A 1 87 ? -6.471 -3.198 -10.569 1.00 98.44 87 PHE A N 1
ATOM 672 C CA . PHE A 1 87 ? -7.037 -4.218 -9.693 1.00 98.44 87 PHE A CA 1
ATOM 673 C C . PHE A 1 87 ? -8.483 -4.499 -10.078 1.00 98.44 87 PHE A C 1
ATOM 675 O O . PHE A 1 87 ? -9.295 -3.581 -10.162 1.00 98.44 87 PHE A O 1
ATOM 682 N N . SER A 1 88 ? -8.812 -5.774 -10.249 1.00 98.31 88 SER A N 1
ATOM 683 C CA . SER A 1 88 ? -10.185 -6.242 -10.430 1.00 98.31 88 SER A CA 1
ATOM 684 C C . SER A 1 88 ? -10.485 -7.397 -9.482 1.00 98.31 88 SER A C 1
ATOM 686 O O . SER A 1 88 ? -9.620 -8.220 -9.171 1.00 98.31 88 SER A O 1
ATOM 688 N N . VAL A 1 89 ? -11.710 -7.437 -8.966 1.00 98.50 89 VAL A N 1
ATOM 689 C CA . VAL A 1 89 ? -12.125 -8.430 -7.971 1.00 98.50 89 VAL A CA 1
ATOM 690 C C . VAL A 1 89 ? -12.183 -9.816 -8.612 1.00 98.50 89 VAL A C 1
ATOM 692 O O . VAL A 1 89 ? -12.786 -9.999 -9.665 1.00 98.50 89 VAL A O 1
ATOM 695 N N . ALA A 1 90 ? -11.540 -10.798 -7.975 1.00 97.44 90 ALA A N 1
ATOM 696 C CA . ALA A 1 90 ? -11.509 -12.194 -8.427 1.00 97.44 90 ALA A CA 1
ATOM 697 C C . ALA A 1 90 ? -12.098 -13.172 -7.390 1.00 97.44 90 ALA A C 1
ATOM 699 O O . ALA A 1 90 ? -12.124 -14.383 -7.613 1.00 97.44 90 ALA A O 1
ATOM 700 N N . GLY A 1 91 ? -12.512 -12.662 -6.229 1.00 96.12 91 GLY A N 1
ATOM 701 C CA . GLY A 1 91 ? -13.071 -13.403 -5.101 1.00 96.12 91 GLY A CA 1
ATOM 702 C C . GLY A 1 91 ? -12.927 -12.605 -3.804 1.00 96.12 91 GLY A C 1
ATOM 703 O O . GLY A 1 91 ? -12.249 -11.585 -3.786 1.00 96.12 91 GLY A O 1
ATOM 704 N N . LYS A 1 92 ? -13.502 -13.095 -2.699 1.00 95.81 92 LYS A N 1
ATOM 705 C CA . LYS A 1 92 ? -13.572 -12.351 -1.424 1.00 95.81 92 LYS A CA 1
ATOM 706 C C . LYS A 1 92 ? -12.224 -11.827 -0.909 1.00 95.81 92 LYS A C 1
ATOM 708 O O . LYS A 1 92 ? -12.156 -10.720 -0.395 1.00 95.81 92 LYS A O 1
ATOM 713 N N . TYR A 1 93 ? -11.163 -12.625 -1.040 1.00 97.50 93 TYR A N 1
ATOM 714 C CA . TYR A 1 93 ? -9.810 -12.295 -0.568 1.00 97.50 93 TYR A CA 1
ATOM 715 C C . TYR A 1 93 ? -8.769 -12.363 -1.690 1.00 97.50 93 TYR A C 1
ATOM 717 O O . TYR A 1 93 ? -7.594 -12.646 -1.449 1.00 97.50 93 TYR A O 1
ATOM 725 N N . THR A 1 94 ? -9.201 -12.187 -2.942 1.00 98.00 94 THR A N 1
ATOM 726 C CA . THR A 1 94 ? -8.312 -12.260 -4.105 1.00 98.00 94 THR A CA 1
ATOM 727 C C . THR A 1 94 ? -8.690 -11.245 -5.168 1.00 98.00 94 THR A C 1
ATOM 729 O O . THR A 1 94 ? -9.860 -11.122 -5.526 1.00 98.00 94 THR A O 1
ATOM 732 N N . VAL A 1 95 ? -7.679 -10.610 -5.754 1.00 98.38 95 VAL A N 1
ATOM 733 C CA . VAL A 1 95 ? -7.823 -9.698 -6.894 1.00 98.38 95 VAL A CA 1
ATOM 734 C C . VAL A 1 95 ? -6.913 -10.133 -8.037 1.00 98.38 95 VAL A C 1
ATOM 736 O O . VAL A 1 95 ? -5.850 -10.725 -7.820 1.00 98.38 95 VAL A O 1
ATOM 739 N N . THR A 1 96 ? -7.322 -9.825 -9.259 1.00 98.25 96 THR A N 1
ATOM 740 C CA . THR A 1 96 ? -6.452 -9.837 -10.433 1.00 98.25 96 THR A CA 1
ATOM 741 C C . THR A 1 96 ? -5.711 -8.505 -10.487 1.00 98.25 96 THR A C 1
ATOM 743 O O . THR A 1 96 ? -6.321 -7.448 -10.351 1.00 98.25 96 THR A O 1
ATOM 746 N N . PHE A 1 97 ? -4.392 -8.560 -10.654 1.00 97.81 97 PHE A N 1
ATOM 747 C CA . PHE A 1 97 ? -3.498 -7.406 -10.656 1.00 97.81 97 PHE A CA 1
ATOM 748 C C . PHE A 1 97 ? -2.730 -7.298 -11.979 1.00 97.81 97 PHE A C 1
ATOM 750 O O . PHE A 1 97 ? -2.107 -8.277 -12.395 1.00 97.81 97 PHE A O 1
ATOM 757 N N . LEU A 1 98 ? -2.719 -6.111 -12.591 1.00 96.00 98 LEU A N 1
ATOM 758 C CA . LEU A 1 98 ? -1.843 -5.734 -13.712 1.00 96.00 98 LEU A CA 1
ATOM 759 C C . LEU A 1 98 ? -0.970 -4.524 -13.345 1.00 96.00 98 LEU A C 1
ATOM 761 O O . LEU A 1 98 ? -1.187 -3.866 -12.329 1.00 96.00 98 LEU A O 1
ATOM 765 N N . GLY A 1 99 ? 0.043 -4.234 -14.167 1.00 94.12 99 GLY A N 1
ATOM 766 C CA . GLY A 1 99 ? 0.924 -3.082 -13.951 1.00 94.12 99 GLY A CA 1
ATOM 767 C C . GLY A 1 99 ? 2.037 -3.355 -12.937 1.00 94.12 99 GLY A C 1
ATOM 768 O O . GLY A 1 99 ? 2.392 -2.495 -12.128 1.00 94.12 99 GLY A O 1
ATOM 769 N N . GLN A 1 100 ? 2.616 -4.560 -12.956 1.00 94.69 100 GLN A N 1
ATOM 770 C CA . GLN A 1 100 ? 3.743 -4.933 -12.096 1.00 94.69 100 GLN A CA 1
ATOM 771 C C . GLN A 1 100 ? 4.961 -4.030 -12.373 1.00 94.69 100 GLN A C 1
ATOM 773 O O . GLN A 1 100 ? 5.553 -4.061 -13.451 1.00 94.69 100 GLN A O 1
ATOM 778 N N . ALA A 1 101 ? 5.386 -3.239 -11.381 1.00 91.81 101 ALA A N 1
ATOM 779 C CA . ALA A 1 101 ? 6.569 -2.392 -11.525 1.00 91.81 101 ALA A CA 1
ATOM 780 C C . ALA A 1 101 ? 7.862 -3.226 -11.518 1.00 91.81 101 ALA A C 1
ATOM 782 O O . ALA A 1 101 ? 7.900 -4.329 -10.965 1.00 91.81 101 ALA A O 1
ATOM 783 N N . LYS A 1 102 ? 8.940 -2.640 -12.063 1.00 87.75 102 LYS A N 1
ATOM 784 C CA . LYS A 1 102 ? 10.277 -3.251 -12.220 1.00 87.75 102 LYS A CA 1
ATOM 785 C C . LYS A 1 102 ? 10.330 -4.464 -13.158 1.00 87.75 102 LYS A C 1
ATOM 787 O O . LYS A 1 102 ? 11.219 -5.296 -13.017 1.00 87.75 102 LYS A O 1
ATOM 792 N N . LYS A 1 103 ? 9.409 -4.541 -14.117 1.00 85.81 103 LYS A N 1
ATOM 793 C CA . LYS A 1 103 ? 9.466 -5.496 -15.224 1.00 85.81 103 LYS A CA 1
ATOM 794 C C . LYS A 1 103 ? 10.094 -4.875 -16.463 1.00 85.81 103 LYS A C 1
ATOM 796 O O . LYS A 1 103 ? 9.947 -3.671 -16.703 1.00 85.81 103 LYS A O 1
ATOM 801 N N . ARG A 1 104 ? 10.795 -5.706 -17.236 1.00 74.06 104 ARG A N 1
ATOM 802 C CA . ARG A 1 104 ? 11.209 -5.360 -18.600 1.00 74.06 104 ARG A CA 1
ATOM 803 C C . ARG A 1 104 ? 9.959 -5.278 -19.484 1.00 74.06 104 ARG A C 1
ATOM 805 O O . ARG A 1 104 ? 8.900 -5.774 -19.109 1.00 74.06 104 ARG A O 1
ATOM 812 N N . SER A 1 105 ? 10.059 -4.568 -20.605 1.00 65.88 105 SER A N 1
ATOM 813 C CA . SER A 1 105 ? 8.919 -4.130 -21.427 1.00 65.88 105 SER A CA 1
ATOM 814 C C . SER A 1 105 ? 7.949 -5.250 -21.820 1.00 65.88 105 SER A C 1
ATOM 816 O O . SER A 1 105 ? 6.749 -5.008 -21.872 1.00 65.88 105 SER A O 1
ATOM 818 N N . GLU A 1 106 ? 8.466 -6.457 -22.031 1.00 64.75 106 GLU A N 1
ATOM 819 C CA . GLU A 1 106 ? 7.735 -7.632 -22.522 1.00 64.75 106 GLU A CA 1
ATOM 820 C C . GLU A 1 106 ? 6.754 -8.223 -21.487 1.00 64.75 106 GLU A C 1
ATOM 822 O O . GLU A 1 106 ? 5.736 -8.791 -21.865 1.00 64.75 106 GLU A O 1
ATOM 827 N N . ASP A 1 107 ? 6.970 -7.990 -20.186 1.00 66.56 107 ASP A N 1
ATOM 828 C CA . ASP A 1 107 ? 6.154 -8.572 -19.103 1.00 66.56 107 ASP A CA 1
ATOM 829 C C . ASP A 1 107 ? 5.130 -7.598 -18.494 1.00 66.56 107 ASP A C 1
ATOM 831 O O . ASP A 1 107 ? 4.423 -7.932 -17.536 1.00 66.56 107 ASP A O 1
ATOM 835 N N . LYS A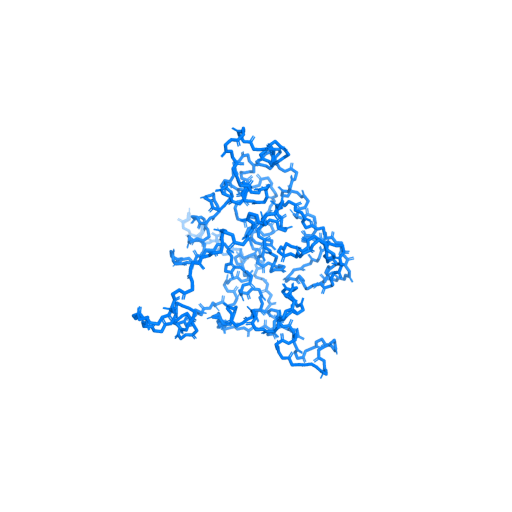 1 108 ? 5.051 -6.359 -19.000 1.00 67.31 108 LYS A N 1
ATOM 836 C CA . LYS A 1 108 ? 4.241 -5.292 -18.381 1.00 67.31 108 LYS A CA 1
ATOM 837 C C . LYS A 1 108 ? 2.728 -5.558 -18.421 1.00 67.31 108 LYS A C 1
ATOM 839 O O . LYS A 1 108 ? 2.016 -5.026 -17.573 1.00 67.31 108 LYS A O 1
ATOM 844 N N . GLY A 1 109 ? 2.258 -6.391 -19.352 1.00 78.38 109 GLY A N 1
ATOM 845 C CA . GLY A 1 109 ? 0.839 -6.725 -19.539 1.00 78.38 109 GLY A CA 1
ATOM 846 C C . GLY A 1 109 ? 0.368 -8.009 -18.847 1.00 78.38 109 GLY A C 1
ATOM 847 O O . GLY A 1 109 ? -0.787 -8.395 -19.004 1.00 78.38 109 GLY A O 1
ATOM 848 N N . VAL A 1 110 ? 1.233 -8.702 -18.098 1.00 88.19 110 VAL A N 1
ATOM 849 C CA . VAL A 1 110 ? 0.867 -9.990 -17.491 1.00 88.19 110 VAL A CA 1
ATOM 850 C C . VAL A 1 110 ? 0.046 -9.771 -16.223 1.00 88.19 110 VAL A C 1
ATOM 852 O O . VAL A 1 110 ? 0.543 -9.237 -15.226 1.00 88.19 110 VAL A O 1
ATOM 855 N N . SER A 1 111 ? -1.202 -10.242 -16.249 1.00 93.31 111 SER A N 1
ATOM 856 C CA . SER A 1 111 ? -2.069 -10.249 -15.072 1.00 93.31 111 SER A CA 1
ATOM 857 C C . SER A 1 111 ? -1.689 -11.351 -14.081 1.00 93.31 111 SER A C 1
ATOM 859 O O . SER A 1 111 ? -1.216 -12.425 -14.454 1.00 93.31 111 SER A O 1
ATOM 861 N N . ARG A 1 112 ? -1.866 -11.079 -12.785 1.00 93.81 112 ARG A N 1
ATOM 862 C CA . ARG A 1 112 ? -1.529 -12.003 -11.695 1.00 93.81 112 ARG A CA 1
ATOM 863 C C . ARG A 1 112 ? -2.642 -12.024 -10.662 1.00 93.81 112 ARG A C 1
ATOM 865 O O . ARG A 1 112 ? -3.052 -10.974 -10.180 1.00 93.81 112 ARG A O 1
ATOM 872 N N . LYS A 1 113 ? -3.077 -13.216 -10.255 1.00 96.06 113 LYS A N 1
ATOM 873 C CA . LYS A 1 113 ? -3.983 -13.368 -9.112 1.00 96.06 113 LYS A CA 1
ATOM 874 C C . LYS A 1 113 ? -3.193 -13.257 -7.806 1.00 96.06 113 LYS A C 1
ATOM 876 O O . LYS A 1 113 ? -2.323 -14.095 -7.544 1.00 96.06 113 LYS A O 1
ATOM 881 N N . ILE A 1 114 ? -3.509 -12.247 -6.999 1.00 96.94 114 ILE A N 1
ATOM 882 C CA . ILE A 1 114 ? -2.895 -11.978 -5.690 1.00 96.94 114 ILE A CA 1
ATOM 883 C C . ILE A 1 114 ? -3.946 -12.029 -4.576 1.00 96.94 114 ILE A C 1
ATOM 885 O O . ILE A 1 114 ? -5.142 -11.884 -4.835 1.00 96.94 114 ILE A O 1
ATOM 889 N N . TYR A 1 115 ? -3.497 -12.220 -3.337 1.00 98.50 115 TYR A N 1
ATOM 890 C CA . TYR A 1 115 ? -4.369 -12.144 -2.167 1.00 98.50 115 TYR A CA 1
ATOM 891 C C . TYR A 1 115 ? -4.604 -10.698 -1.726 1.00 98.50 115 TYR A C 1
ATOM 893 O O . TYR A 1 115 ? -3.753 -9.824 -1.907 1.00 98.50 115 TYR A O 1
ATOM 901 N N . THR A 1 116 ? -5.744 -10.477 -1.083 1.00 98.19 116 THR A N 1
ATOM 902 C CA . THR A 1 116 ? -6.035 -9.296 -0.270 1.00 98.19 116 THR A CA 1
ATOM 903 C C . THR A 1 116 ? -6.304 -9.746 1.162 1.00 98.19 116 THR A C 1
ATOM 905 O O . THR A 1 116 ? -7.011 -10.722 1.402 1.00 98.19 116 THR A O 1
ATOM 908 N N . LEU A 1 117 ? -5.735 -9.042 2.141 1.00 97.75 117 LEU A N 1
ATOM 909 C CA . LEU A 1 117 ? -5.927 -9.342 3.570 1.00 97.75 117 LEU A CA 1
ATOM 910 C C . LEU A 1 117 ? -7.226 -8.741 4.145 1.00 97.75 117 LEU A C 1
ATOM 912 O O . LEU A 1 117 ? -7.440 -8.753 5.356 1.00 97.75 117 LEU A O 1
ATOM 916 N N . CYS A 1 118 ? -8.083 -8.213 3.275 1.00 96.56 118 CYS A N 1
ATOM 917 C CA . CYS A 1 118 ? -9.434 -7.747 3.552 1.00 96.56 118 CYS A CA 1
ATOM 918 C C . CYS A 1 118 ? -10.341 -8.072 2.356 1.00 96.56 118 CYS A C 1
ATOM 920 O O . CYS A 1 118 ? -9.876 -8.610 1.344 1.00 96.56 118 CYS A O 1
ATOM 922 N N . ASP A 1 119 ? -11.623 -7.743 2.495 1.00 97.62 119 ASP A N 1
ATOM 923 C CA . ASP A 1 119 ? -12.599 -7.852 1.416 1.00 97.62 119 ASP A CA 1
ATOM 924 C C . ASP A 1 119 ? -12.112 -7.144 0.135 1.00 97.62 119 ASP A C 1
ATOM 926 O O . ASP A 1 119 ? -11.681 -5.987 0.167 1.00 97.62 119 ASP A O 1
ATOM 930 N N . ALA A 1 120 ? -12.110 -7.876 -0.979 1.00 98.25 120 ALA A N 1
ATOM 931 C CA . ALA A 1 120 ? -11.542 -7.419 -2.241 1.00 98.25 120 ALA A CA 1
ATOM 932 C C . ALA A 1 120 ? -12.326 -6.252 -2.859 1.00 98.25 120 ALA A C 1
ATOM 934 O O . ALA A 1 120 ? -11.701 -5.357 -3.432 1.00 98.25 120 ALA A O 1
ATOM 935 N N . ASP A 1 121 ? -13.655 -6.222 -2.711 1.00 98.56 121 ASP A N 1
ATOM 936 C CA . ASP A 1 121 ? -14.485 -5.114 -3.193 1.00 98.56 121 ASP A CA 1
ATOM 937 C C . ASP A 1 121 ? -14.151 -3.827 -2.431 1.00 98.56 121 ASP A C 1
ATOM 939 O O . ASP A 1 121 ? -13.901 -2.780 -3.040 1.00 98.56 121 ASP A O 1
ATOM 943 N N . LEU A 1 122 ? -14.035 -3.916 -1.098 1.00 98.19 122 LEU A N 1
ATOM 944 C CA . LEU A 1 122 ? -13.582 -2.797 -0.266 1.00 98.19 122 LEU A CA 1
ATOM 945 C C . LEU A 1 122 ? -12.183 -2.316 -0.675 1.00 98.19 122 LEU A C 1
ATOM 947 O O . LEU A 1 122 ? -11.960 -1.113 -0.816 1.00 98.19 122 LEU A O 1
ATOM 951 N N . PHE A 1 123 ? -11.239 -3.238 -0.883 1.00 98.69 123 PHE A N 1
ATOM 952 C CA . PHE A 1 123 ? -9.878 -2.899 -1.301 1.00 98.69 123 PHE A CA 1
ATOM 953 C C . PHE A 1 123 ? -9.860 -2.116 -2.620 1.00 98.69 123 PHE A C 1
ATOM 955 O O . PHE A 1 123 ? -9.258 -1.043 -2.682 1.00 98.69 123 PHE A O 1
ATOM 962 N N . VAL A 1 124 ? -10.528 -2.624 -3.661 1.00 98.69 124 VAL A N 1
ATOM 963 C CA . VAL A 1 124 ? -10.562 -1.973 -4.981 1.00 98.69 124 VAL A CA 1
ATOM 964 C C . VAL A 1 124 ? -11.240 -0.604 -4.892 1.00 98.69 124 VAL A C 1
ATOM 966 O O . VAL A 1 124 ? -10.718 0.375 -5.427 1.00 98.69 124 VAL A O 1
ATOM 969 N N . SER A 1 125 ? -12.345 -0.501 -4.149 1.00 98.50 125 SER A N 1
ATOM 970 C CA . SER A 1 125 ? -13.035 0.771 -3.908 1.00 98.50 125 SER A CA 1
ATOM 971 C C . SER A 1 125 ? -12.123 1.815 -3.255 1.00 98.50 125 SER A C 1
ATOM 973 O O . SER A 1 125 ? -12.041 2.950 -3.726 1.00 98.50 125 SER A O 1
ATOM 975 N N . LEU A 1 126 ? -11.384 1.440 -2.208 1.00 98.56 126 LEU A N 1
ATOM 976 C CA . LEU A 1 126 ? -10.477 2.352 -1.507 1.00 98.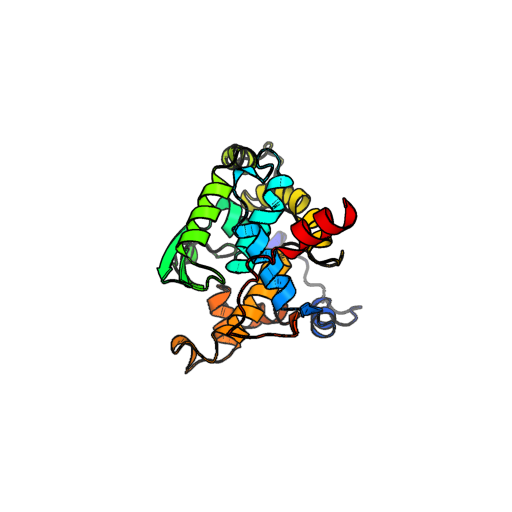56 126 LEU A CA 1
ATOM 977 C C . LEU A 1 126 ? -9.266 2.763 -2.355 1.00 98.56 126 LEU A C 1
ATOM 979 O O . LEU A 1 126 ? -8.828 3.908 -2.251 1.00 98.56 126 LEU A O 1
ATOM 983 N N . VAL A 1 127 ? -8.734 1.877 -3.207 1.00 98.69 127 VAL A N 1
ATOM 984 C CA . VAL A 1 127 ? -7.681 2.245 -4.175 1.00 98.69 127 VAL A CA 1
ATOM 985 C C . VAL A 1 127 ? -8.188 3.326 -5.127 1.00 98.69 127 VAL A C 1
ATOM 987 O O . VAL A 1 127 ? -7.497 4.324 -5.333 1.00 98.69 127 VAL A O 1
ATOM 990 N N . ASN A 1 128 ? -9.398 3.165 -5.665 1.00 98.25 128 ASN A N 1
ATOM 991 C CA . ASN A 1 128 ? -9.988 4.146 -6.574 1.00 98.25 128 ASN A CA 1
ATOM 992 C C . ASN A 1 128 ? -10.223 5.488 -5.868 1.00 98.25 128 ASN A C 1
ATOM 994 O O . ASN A 1 128 ? -9.797 6.525 -6.369 1.00 98.25 128 ASN A O 1
ATOM 998 N N . GLN A 1 129 ? -10.799 5.471 -4.663 1.00 97.81 129 GLN A N 1
ATOM 999 C CA . GLN A 1 129 ? -11.013 6.684 -3.866 1.00 97.81 129 GLN A CA 1
ATOM 1000 C C . GLN A 1 129 ? -9.702 7.409 -3.529 1.00 97.81 129 GLN A C 1
ATOM 1002 O O . GLN A 1 129 ? -9.627 8.632 -3.638 1.00 97.81 129 GLN A O 1
ATOM 1007 N N . LEU A 1 130 ? -8.652 6.667 -3.160 1.00 98.12 130 LEU A N 1
ATOM 1008 C CA . LEU A 1 130 ? -7.332 7.233 -2.882 1.00 98.12 130 LEU A CA 1
ATOM 1009 C C . LEU A 1 130 ? -6.737 7.922 -4.120 1.00 98.12 130 LEU A C 1
ATOM 1011 O O . LEU A 1 130 ? -6.126 8.979 -3.995 1.00 98.12 130 LEU A O 1
ATOM 1015 N N . ARG A 1 131 ? -6.908 7.341 -5.311 1.00 97.88 131 ARG A N 1
ATOM 1016 C CA . ARG A 1 131 ? -6.378 7.902 -6.564 1.00 97.88 131 ARG A CA 1
ATOM 1017 C C . ARG A 1 131 ? -7.171 9.096 -7.080 1.00 97.88 131 ARG A C 1
ATOM 1019 O O . ARG A 1 131 ? -6.595 9.950 -7.736 1.00 97.88 131 ARG A O 1
ATOM 1026 N N . SER A 1 132 ? -8.458 9.182 -6.760 1.00 96.81 132 SER A N 1
ATOM 1027 C CA . SER A 1 132 ? -9.311 10.312 -7.144 1.00 96.81 132 SER A CA 1
ATOM 1028 C C . SER A 1 132 ? -9.219 11.512 -6.195 1.00 96.81 132 SER A C 1
ATOM 1030 O O . SER A 1 132 ? -9.947 12.486 -6.376 1.00 96.81 132 SER A O 1
ATOM 1032 N N . CYS A 1 133 ? -8.376 11.461 -5.160 1.00 95.88 133 CYS A N 1
ATOM 1033 C CA . CYS A 1 133 ? -8.310 12.536 -4.178 1.00 95.88 133 CYS A CA 1
ATOM 1034 C C . CYS A 1 133 ? -7.525 13.767 -4.677 1.00 95.88 133 CYS A C 1
ATOM 1036 O O . CYS A 1 133 ? -6.634 13.627 -5.520 1.00 95.88 133 CYS A O 1
ATOM 1038 N N . PRO A 1 134 ? -7.781 14.973 -4.125 1.00 97.75 134 PRO A N 1
ATOM 1039 C CA . PRO A 1 134 ? -7.099 16.195 -4.555 1.00 97.75 134 PRO A CA 1
ATOM 1040 C C . PRO A 1 134 ? -5.571 16.110 -4.476 1.00 97.75 134 PRO A C 1
ATOM 1042 O O . PRO A 1 134 ? -4.880 16.600 -5.365 1.00 97.75 134 PRO A O 1
ATOM 1045 N N . ALA A 1 135 ? -5.026 15.437 -3.457 1.00 97.00 135 ALA A N 1
ATOM 1046 C CA . ALA A 1 135 ? -3.584 15.266 -3.303 1.00 97.00 135 ALA A CA 1
ATOM 1047 C C . ALA A 1 135 ? -2.925 14.417 -4.409 1.00 97.00 135 ALA A C 1
ATOM 1049 O O . ALA A 1 135 ? -1.699 14.455 -4.521 1.00 97.00 135 ALA A O 1
ATOM 1050 N N . ALA A 1 136 ? -3.691 13.646 -5.185 1.00 96.88 136 ALA A N 1
ATOM 1051 C CA . ALA A 1 136 ? -3.197 12.818 -6.286 1.00 96.88 136 ALA A CA 1
ATOM 1052 C C . ALA A 1 136 ? -3.487 13.410 -7.680 1.00 96.88 136 ALA A C 1
ATOM 1054 O O . ALA A 1 136 ? -2.993 12.885 -8.676 1.00 96.88 136 ALA A O 1
ATOM 1055 N N . ALA A 1 137 ? -4.252 14.503 -7.760 1.00 97.06 137 ALA A N 1
ATOM 1056 C CA . ALA A 1 137 ? -4.755 15.047 -9.022 1.00 97.06 137 ALA A CA 1
ATOM 1057 C C . ALA A 1 137 ? -3.659 15.576 -9.964 1.00 97.06 137 ALA A C 1
ATOM 1059 O O . ALA A 1 137 ? -3.851 15.612 -11.173 1.00 97.06 137 ALA A O 1
ATOM 1060 N N . ASP A 1 138 ? -2.504 15.977 -9.432 1.00 96.19 138 ASP A N 1
ATOM 1061 C CA . ASP A 1 138 ? -1.393 16.520 -10.217 1.00 96.19 138 ASP A CA 1
ATOM 1062 C C . ASP A 1 138 ? -0.405 15.450 -10.709 1.00 96.19 138 ASP A C 1
ATOM 1064 O O . ASP A 1 138 ? 0.633 15.790 -11.278 1.00 96.19 138 ASP A O 1
ATOM 1068 N N . PHE A 1 139 ? -0.678 14.157 -10.496 1.00 96.62 139 PHE A N 1
ATOM 1069 C CA . PHE A 1 139 ? 0.259 13.091 -10.869 1.00 96.62 139 PHE A CA 1
ATOM 1070 C C . PHE A 1 139 ? 0.584 13.087 -12.366 1.00 96.62 139 PHE A C 1
ATOM 1072 O O . PHE A 1 139 ? 1.751 12.894 -12.708 1.00 96.62 139 PHE A O 1
ATOM 1079 N N . ASP A 1 140 ? -0.389 13.391 -13.228 1.00 94.06 140 ASP A N 1
ATOM 1080 C CA . ASP A 1 140 ? -0.197 13.488 -14.682 1.00 94.06 140 ASP A CA 1
ATOM 1081 C C . ASP A 1 140 ? 0.772 14.611 -15.085 1.00 94.06 140 ASP A C 1
ATOM 1083 O O . ASP A 1 140 ? 1.489 14.494 -16.079 1.00 94.06 140 ASP A O 1
ATOM 1087 N N . GLU A 1 141 ? 0.862 15.684 -14.296 1.00 94.56 141 GLU A N 1
ATOM 1088 C CA . GLU A 1 141 ? 1.850 16.746 -14.512 1.00 94.56 141 GLU A CA 1
ATOM 1089 C C . GLU A 1 141 ? 3.201 16.390 -13.890 1.00 94.56 141 GLU A C 1
ATOM 1091 O O . GLU A 1 141 ? 4.251 16.579 -14.505 1.00 94.56 141 GLU A O 1
ATOM 1096 N N . VAL A 1 142 ? 3.201 15.797 -12.692 1.00 93.81 142 VAL A N 1
ATOM 1097 C CA . VAL A 1 142 ? 4.435 15.376 -12.010 1.00 93.81 142 VAL A CA 1
ATOM 1098 C C . VAL A 1 142 ? 5.229 14.376 -12.849 1.00 93.81 142 VAL A C 1
ATOM 1100 O O . VAL A 1 142 ? 6.463 14.436 -12.861 1.00 93.81 142 VAL A O 1
ATOM 1103 N N . VAL A 1 143 ? 4.565 13.453 -13.553 1.00 94.12 143 VAL A N 1
ATOM 1104 C CA . VAL A 1 143 ? 5.269 12.469 -14.389 1.00 94.12 143 VAL A CA 1
ATOM 1105 C C . VAL A 1 143 ? 6.009 13.116 -15.558 1.00 94.12 143 VAL A C 1
ATOM 1107 O O . VAL A 1 143 ? 7.081 12.618 -15.904 1.00 9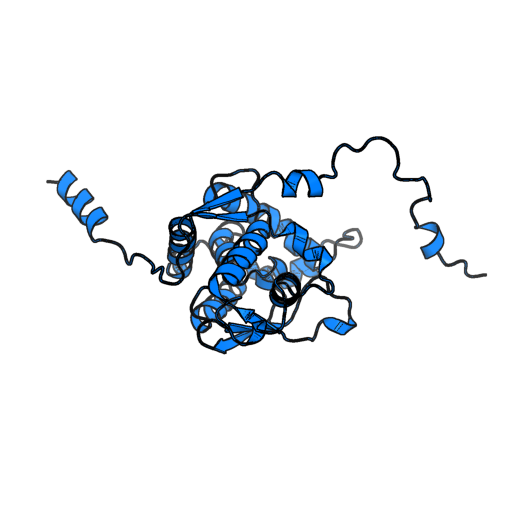4.12 143 VAL A O 1
ATOM 1110 N N . LYS A 1 144 ? 5.543 14.255 -16.093 1.00 92.94 144 LYS A N 1
ATOM 1111 C CA . LYS A 1 144 ? 6.206 14.981 -17.197 1.00 92.94 144 LYS A CA 1
ATOM 1112 C C . LYS A 1 144 ? 7.566 15.560 -16.793 1.00 92.94 144 LYS A C 1
ATOM 1114 O O . LYS A 1 144 ? 8.473 15.627 -17.620 1.00 92.94 144 LYS A O 1
ATOM 1119 N N . GLY A 1 145 ? 7.747 15.884 -15.512 1.00 90.00 145 GLY A N 1
ATOM 1120 C CA . GLY A 1 145 ? 9.003 16.398 -14.963 1.00 90.00 145 GLY A CA 1
ATOM 1121 C C . GLY A 1 145 ? 9.159 17.915 -15.042 1.00 90.00 145 GLY A C 1
ATOM 1122 O O . GLY A 1 145 ? 8.292 18.631 -15.528 1.00 90.00 145 GLY A O 1
ATOM 1123 N N . TYR A 1 146 ? 10.285 18.404 -14.518 1.00 88.69 146 TYR A N 1
ATOM 1124 C CA . TYR A 1 146 ? 10.528 19.835 -14.277 1.00 88.69 146 TYR A CA 1
ATOM 1125 C C . TYR A 1 146 ? 11.521 20.465 -15.272 1.00 88.69 146 TYR A C 1
ATOM 1127 O O . TYR A 1 146 ? 12.261 21.381 -14.919 1.00 88.69 146 TYR A O 1
ATOM 1135 N N . GLY A 1 147 ? 11.558 19.954 -16.506 1.00 87.25 147 GLY A N 1
ATOM 1136 C CA . GLY A 1 147 ? 12.431 20.431 -17.583 1.00 87.25 147 GLY A CA 1
ATOM 1137 C C . GLY A 1 147 ? 13.546 19.455 -17.968 1.00 87.25 147 GLY A C 1
ATOM 1138 O O . GLY A 1 147 ? 13.657 18.355 -17.428 1.00 87.25 147 GLY A O 1
ATOM 1139 N N . GLU A 1 148 ? 14.385 19.879 -18.914 1.00 87.50 148 GLU A N 1
ATOM 1140 C CA . GLU A 1 148 ? 15.364 19.033 -19.623 1.00 87.50 148 GLU A CA 1
ATOM 1141 C C . GLU A 1 148 ? 16.437 18.407 -18.716 1.00 87.50 148 GLU A C 1
ATOM 1143 O O . GLU A 1 148 ? 16.987 17.354 -19.031 1.00 87.50 148 GLU A O 1
ATOM 1148 N N . ASN A 1 149 ? 16.694 19.012 -17.553 1.00 91.62 149 ASN A N 1
ATOM 1149 C CA . ASN A 1 149 ? 17.669 18.519 -16.578 1.00 91.62 149 ASN A CA 1
ATOM 1150 C C . ASN A 1 149 ? 17.099 17.458 -15.615 1.00 91.62 149 ASN A C 1
ATOM 1152 O O . ASN A 1 149 ? 17.842 16.894 -14.807 1.00 91.62 149 ASN A O 1
ATOM 1156 N N . ASP A 1 150 ? 15.792 17.173 -15.655 1.00 89.75 150 ASP A N 1
ATOM 1157 C CA . ASP A 1 150 ? 15.180 16.154 -14.801 1.00 89.75 150 ASP A CA 1
ATOM 1158 C C . ASP A 1 150 ? 15.349 14.748 -15.389 1.00 89.75 150 ASP A C 1
ATOM 1160 O O . ASP A 1 150 ? 14.500 14.238 -16.120 1.00 89.75 150 ASP A O 1
ATOM 1164 N N . THR A 1 151 ? 16.431 14.085 -14.996 1.00 91.50 151 THR A N 1
ATOM 1165 C CA . THR A 1 151 ? 16.804 12.736 -15.454 1.00 91.50 151 THR A CA 1
ATOM 1166 C C . THR A 1 151 ? 16.027 11.595 -14.790 1.00 91.50 151 THR A C 1
ATOM 1168 O O . THR A 1 151 ? 16.268 10.420 -15.083 1.00 91.50 151 THR A O 1
ATOM 1171 N N . ARG A 1 152 ? 15.103 11.889 -13.866 1.00 91.56 152 ARG A N 1
ATOM 1172 C CA . ARG A 1 152 ? 14.333 10.850 -13.165 1.00 91.56 152 ARG A CA 1
ATOM 1173 C C . ARG A 1 152 ? 13.306 10.227 -14.106 1.00 91.56 152 ARG A C 1
ATOM 1175 O O . ARG A 1 152 ? 12.720 10.900 -14.944 1.00 91.56 152 ARG A O 1
ATOM 1182 N N . SER A 1 153 ? 13.020 8.942 -13.915 1.00 92.31 153 SER A N 1
ATOM 1183 C CA . SER A 1 153 ? 11.858 8.323 -14.559 1.00 92.31 153 SER A CA 1
ATOM 1184 C C . SER A 1 153 ? 10.552 8.866 -13.972 1.00 92.31 153 SER A C 1
ATOM 1186 O O . SER A 1 153 ? 10.535 9.329 -12.831 1.00 92.31 153 SER A O 1
ATOM 1188 N N . GLU A 1 154 ? 9.445 8.729 -14.701 1.00 92.56 154 GLU A N 1
ATOM 1189 C CA . GLU A 1 154 ? 8.088 9.085 -14.247 1.00 92.56 154 GLU A CA 1
ATOM 1190 C C . GLU A 1 154 ? 7.785 8.515 -12.850 1.00 92.56 154 GLU A C 1
ATOM 1192 O O . GLU A 1 154 ? 7.498 9.242 -11.896 1.00 92.56 154 GLU A O 1
ATOM 1197 N N . ASN A 1 155 ? 7.996 7.205 -12.687 1.00 93.44 155 ASN A N 1
ATOM 1198 C CA . ASN A 1 155 ? 7.863 6.511 -11.407 1.00 93.44 155 ASN A CA 1
ATOM 1199 C C . ASN A 1 155 ? 8.823 7.050 -10.333 1.00 93.44 155 ASN A C 1
ATOM 1201 O O . ASN A 1 155 ? 8.482 7.084 -9.148 1.00 93.44 155 ASN A O 1
ATOM 1205 N N . GLY A 1 156 ? 10.032 7.454 -10.729 1.00 93.19 156 GLY A N 1
ATOM 1206 C CA . GLY A 1 156 ? 11.021 8.063 -9.845 1.00 93.19 156 GLY A CA 1
ATOM 1207 C C . GLY A 1 156 ? 10.577 9.426 -9.311 1.00 93.19 156 GLY A C 1
ATOM 1208 O O . GLY A 1 156 ? 10.767 9.692 -8.123 1.00 93.19 156 GLY A O 1
ATOM 1209 N N . ARG A 1 157 ? 9.943 10.254 -10.149 1.00 95.19 157 ARG A N 1
ATOM 1210 C CA . ARG A 1 157 ? 9.415 11.579 -9.777 1.00 95.19 157 ARG A CA 1
ATOM 1211 C C . ARG A 1 157 ? 8.307 11.461 -8.739 1.00 95.19 157 ARG A C 1
ATOM 1213 O O . ARG A 1 157 ? 8.414 12.050 -7.665 1.00 95.19 157 ARG A O 1
ATOM 1220 N N . ILE A 1 158 ? 7.315 10.610 -8.996 1.00 96.06 158 ILE A N 1
ATOM 1221 C CA . ILE A 1 158 ? 6.224 10.347 -8.046 1.00 96.06 158 ILE A CA 1
ATOM 1222 C C . ILE A 1 158 ? 6.780 9.787 -6.733 1.00 96.06 158 ILE A C 1
ATOM 1224 O O . ILE A 1 158 ? 6.483 10.304 -5.654 1.00 96.06 158 ILE A O 1
ATOM 1228 N N . ASN A 1 159 ? 7.656 8.778 -6.801 1.00 94.69 159 ASN A N 1
ATOM 1229 C CA . ASN A 1 159 ? 8.239 8.177 -5.604 1.00 94.69 159 ASN A CA 1
ATOM 1230 C C . ASN A 1 159 ? 9.037 9.188 -4.760 1.00 94.69 159 ASN A C 1
ATOM 1232 O O . ASN A 1 159 ? 8.998 9.096 -3.537 1.00 94.69 159 ASN A O 1
ATOM 1236 N N . ALA A 1 160 ? 9.733 10.154 -5.370 1.00 93.19 160 ALA A N 1
ATOM 1237 C CA . ALA A 1 160 ? 10.474 11.182 -4.634 1.00 93.19 160 ALA A CA 1
ATOM 1238 C C . ALA A 1 160 ? 9.555 12.041 -3.747 1.00 93.19 160 ALA A C 1
ATOM 1240 O O . ALA A 1 160 ? 9.896 12.334 -2.597 1.00 93.19 160 ALA A O 1
ATOM 1241 N N . ILE A 1 161 ? 8.365 12.388 -4.245 1.00 95.75 161 ILE A N 1
ATOM 1242 C CA . ILE A 1 161 ? 7.400 13.180 -3.478 1.00 95.75 161 ILE A CA 1
ATOM 1243 C C . ILE A 1 161 ? 6.727 12.316 -2.407 1.00 95.75 161 ILE A C 1
ATOM 1245 O O . ILE A 1 161 ? 6.685 12.679 -1.229 1.00 95.75 161 ILE A O 1
ATOM 1249 N N . LEU A 1 162 ? 6.235 11.139 -2.798 1.00 97.88 162 LEU A N 1
ATOM 1250 C CA . LEU A 1 162 ? 5.433 10.295 -1.915 1.00 97.88 162 LEU A CA 1
ATOM 1251 C C . LEU A 1 162 ? 6.256 9.645 -0.805 1.00 97.88 162 LEU A C 1
ATOM 1253 O O . LEU A 1 162 ? 5.801 9.582 0.333 1.00 97.88 162 LEU A O 1
ATOM 1257 N N . ALA A 1 163 ? 7.494 9.225 -1.076 1.00 96.62 163 ALA A N 1
ATOM 1258 C CA . ALA A 1 163 ? 8.362 8.664 -0.042 1.00 96.62 163 ALA A CA 1
ATOM 1259 C C . ALA A 1 163 ? 8.647 9.677 1.077 1.00 96.62 163 ALA A C 1
ATOM 1261 O O . ALA A 1 163 ? 8.678 9.298 2.250 1.00 96.62 163 ALA A O 1
ATOM 1262 N N . THR A 1 164 ? 8.813 10.955 0.732 1.00 97.50 164 THR A N 1
ATOM 1263 C CA . THR A 1 164 ? 9.028 12.036 1.706 1.00 97.50 164 THR A CA 1
ATOM 1264 C C . THR A 1 164 ? 7.779 12.286 2.549 1.00 97.50 164 THR A C 1
ATOM 1266 O O . THR A 1 164 ? 7.879 12.520 3.752 1.00 97.50 164 THR A O 1
ATOM 1269 N N . ALA A 1 165 ? 6.593 12.191 1.945 1.00 97.94 165 ALA A N 1
ATOM 1270 C CA . ALA A 1 165 ? 5.331 12.389 2.647 1.00 97.94 165 ALA A CA 1
ATOM 1271 C C . ALA A 1 165 ? 4.929 11.190 3.523 1.00 97.94 165 ALA A C 1
ATOM 1273 O O . ALA A 1 165 ? 4.432 11.379 4.631 1.00 97.94 165 ALA A O 1
ATOM 1274 N N . PHE A 1 166 ? 5.147 9.960 3.049 1.00 98.56 166 PHE A N 1
ATOM 1275 C CA . PHE A 1 166 ? 4.582 8.761 3.670 1.00 98.56 166 PHE A CA 1
ATOM 1276 C C . PHE A 1 166 ? 5.472 8.163 4.758 1.00 98.56 166 PHE A C 1
ATOM 1278 O O . PHE A 1 166 ? 4.969 7.713 5.785 1.00 98.56 166 PHE A O 1
ATOM 1285 N N . ASN A 1 167 ? 6.795 8.136 4.559 1.00 98.44 167 ASN A N 1
ATOM 1286 C CA . ASN A 1 167 ? 7.695 7.463 5.500 1.00 98.44 167 ASN A CA 1
ATOM 1287 C C . ASN A 1 167 ? 7.652 8.033 6.930 1.00 98.44 167 ASN A C 1
ATOM 1289 O O . ASN A 1 167 ? 7.701 7.215 7.847 1.00 98.44 167 ASN A O 1
ATOM 1293 N N . PRO A 1 168 ? 7.537 9.359 7.166 1.00 98.44 168 PRO A N 1
ATOM 1294 C CA . PRO A 1 168 ? 7.393 9.886 8.523 1.00 98.44 168 PRO A CA 1
ATOM 1295 C C . PRO A 1 168 ? 6.189 9.291 9.258 1.00 98.44 168 PRO A C 1
ATOM 1297 O O . PRO A 1 168 ? 6.333 8.812 10.377 1.00 98.44 168 PRO A O 1
ATOM 1300 N N . TRP A 1 169 ? 5.030 9.223 8.595 1.00 98.44 169 TRP A N 1
ATOM 1301 C CA . TRP A 1 169 ? 3.834 8.617 9.178 1.00 98.44 169 TRP A CA 1
ATOM 1302 C C . TRP A 1 169 ? 4.026 7.119 9.452 1.00 98.44 169 TRP A C 1
ATOM 1304 O O . TRP A 1 169 ? 3.664 6.642 10.522 1.00 98.44 169 TRP A O 1
ATOM 1314 N N . VAL A 1 170 ? 4.653 6.377 8.528 1.00 98.31 170 VAL A N 1
ATOM 1315 C CA . VAL A 1 170 ? 4.898 4.929 8.692 1.00 98.31 170 VAL A CA 1
ATOM 1316 C C . VAL A 1 170 ? 5.797 4.631 9.892 1.00 98.31 170 VAL A C 1
ATOM 1318 O O . VAL A 1 170 ? 5.547 3.669 10.616 1.00 98.31 170 VAL A O 1
ATOM 1321 N N . LYS A 1 171 ? 6.829 5.448 10.123 1.00 98.00 171 LYS A N 1
ATOM 1322 C CA . LYS A 1 171 ? 7.716 5.309 11.286 1.00 98.00 171 LYS A CA 1
ATOM 1323 C C . LYS A 1 171 ? 6.948 5.459 12.591 1.00 98.00 171 LYS A C 1
ATOM 1325 O O . LYS A 1 171 ? 7.076 4.611 13.469 1.00 98.00 171 LYS A O 1
ATOM 1330 N N . THR A 1 172 ? 6.096 6.481 12.678 1.00 97.81 172 THR A N 1
ATOM 1331 C CA . THR A 1 172 ? 5.206 6.687 13.826 1.00 97.81 172 THR A CA 1
ATOM 1332 C C . THR A 1 172 ? 4.214 5.535 13.979 1.00 97.81 172 THR A C 1
ATOM 1334 O O . THR A 1 172 ? 4.058 5.017 15.078 1.00 97.81 172 THR A O 1
ATOM 1337 N N . PHE A 1 173 ? 3.588 5.090 12.885 1.00 97.56 173 PHE A N 1
ATOM 1338 C CA . PHE A 1 173 ? 2.619 3.990 12.886 1.00 97.56 173 PHE A CA 1
ATOM 1339 C C . PHE A 1 173 ? 3.222 2.675 13.400 1.00 97.56 173 PHE A C 1
ATOM 1341 O O . PHE A 1 173 ? 2.590 1.966 14.178 1.00 97.56 173 PHE A O 1
ATOM 1348 N N . LEU A 1 174 ? 4.450 2.352 12.983 1.00 94.31 174 LEU A N 1
ATOM 1349 C CA . LEU A 1 174 ? 5.150 1.137 13.406 1.00 94.31 174 LEU A CA 1
ATOM 1350 C C . LEU A 1 174 ? 5.899 1.294 14.738 1.00 94.31 174 LEU A C 1
ATOM 1352 O O . LEU A 1 174 ? 6.345 0.291 15.289 1.00 94.31 174 LEU A O 1
ATOM 1356 N N . GLY A 1 175 ? 6.061 2.521 15.241 1.00 94.62 175 GLY A N 1
ATOM 1357 C CA . GLY A 1 175 ? 6.846 2.811 16.442 1.00 94.62 175 GLY A CA 1
ATOM 1358 C C . GLY A 1 175 ? 8.345 2.516 16.294 1.00 94.62 175 GLY A C 1
ATOM 1359 O O . GLY A 1 175 ? 9.006 2.228 17.287 1.00 94.62 175 GLY A O 1
ATOM 1360 N N . ASP A 1 176 ? 8.885 2.541 15.070 1.00 91.31 176 ASP A N 1
ATOM 1361 C CA . ASP A 1 176 ? 10.300 2.254 14.794 1.00 91.31 176 ASP A CA 1
ATOM 1362 C C . ASP A 1 176 ? 10.812 3.089 13.609 1.00 91.31 176 ASP A C 1
ATOM 1364 O O . ASP A 1 176 ? 10.463 2.852 12.449 1.00 91.31 176 ASP A O 1
ATOM 1368 N N . ASP A 1 177 ? 11.715 4.029 13.896 1.00 92.69 177 ASP A N 1
ATOM 1369 C CA . ASP A 1 177 ? 12.297 4.958 12.918 1.00 92.69 177 ASP A CA 1
ATOM 1370 C C . ASP A 1 177 ? 13.136 4.298 11.824 1.00 92.69 177 ASP A C 1
ATOM 1372 O O . ASP A 1 177 ? 13.426 4.914 10.787 1.00 92.69 177 ASP A O 1
ATOM 1376 N N . ARG A 1 178 ? 13.537 3.042 12.031 1.00 90.94 178 ARG A N 1
ATOM 1377 C CA . ARG A 1 178 ? 14.270 2.257 11.036 1.00 90.94 178 ARG A CA 1
ATOM 1378 C C . ARG A 1 178 ? 13.333 1.717 9.966 1.00 90.94 178 ARG A C 1
ATOM 1380 O O . ARG A 1 178 ? 13.830 1.245 8.941 1.00 90.94 178 ARG A O 1
ATOM 1387 N N . ARG A 1 179 ? 12.020 1.680 10.215 1.00 91.00 179 ARG A N 1
ATOM 1388 C CA . ARG A 1 179 ? 11.021 1.092 9.316 1.00 91.00 179 ARG A CA 1
ATOM 1389 C C . ARG A 1 179 ? 10.491 2.125 8.331 1.00 91.00 179 ARG A C 1
ATOM 1391 O O . ARG A 1 179 ? 10.462 3.321 8.596 1.00 91.00 179 ARG A O 1
ATOM 1398 N N . VAL A 1 180 ? 10.141 1.659 7.141 1.00 96.19 180 VAL A N 1
ATOM 1399 C CA . VAL A 1 180 ? 9.761 2.508 6.003 1.00 96.19 180 VAL A CA 1
ATOM 1400 C C . VAL A 1 180 ? 8.609 1.887 5.231 1.00 96.19 180 VAL A C 1
ATOM 1402 O O . VAL A 1 180 ? 8.351 0.693 5.336 1.00 96.19 180 VAL A O 1
ATOM 1405 N N . TYR A 1 181 ? 7.951 2.673 4.381 1.00 97.69 181 TYR A N 1
ATOM 1406 C CA . TYR A 1 181 ? 6.756 2.269 3.638 1.00 97.69 181 TYR A CA 1
ATOM 1407 C C . TYR A 1 181 ? 6.891 0.910 2.938 1.00 97.69 181 TYR A C 1
ATOM 1409 O O . TYR A 1 181 ? 5.980 0.087 2.997 1.00 97.69 181 TYR A O 1
ATOM 1417 N N . LYS A 1 182 ? 8.043 0.634 2.307 1.00 95.50 182 LYS A N 1
ATOM 1418 C CA . LYS A 1 182 ? 8.286 -0.630 1.585 1.00 95.50 182 LYS A CA 1
ATOM 1419 C C . LYS A 1 182 ? 8.287 -1.877 2.479 1.00 95.50 182 LYS A C 1
ATOM 1421 O O . LYS A 1 182 ? 8.241 -2.983 1.946 1.00 95.50 182 LYS A O 1
ATOM 1426 N N . ASP A 1 183 ? 8.349 -1.719 3.801 1.00 95.62 183 ASP A N 1
ATOM 1427 C CA . ASP A 1 183 ? 8.251 -2.831 4.746 1.00 95.62 183 ASP A CA 1
ATOM 1428 C C . ASP A 1 183 ? 6.847 -3.458 4.754 1.00 95.62 183 ASP A C 1
ATOM 1430 O O . ASP A 1 183 ? 6.738 -4.652 5.026 1.00 95.62 183 ASP A O 1
ATOM 1434 N N . SER A 1 184 ? 5.803 -2.722 4.339 1.00 97.06 184 SER A N 1
ATOM 1435 C CA . SER A 1 184 ? 4.448 -3.262 4.097 1.00 97.06 184 SER A CA 1
ATOM 1436 C C . SER A 1 184 ? 4.471 -4.525 3.235 1.00 97.06 184 SER A C 1
ATOM 1438 O O . SER A 1 184 ? 3.829 -5.515 3.565 1.00 97.06 184 SER A O 1
ATOM 1440 N N . ARG A 1 185 ? 5.292 -4.539 2.179 1.00 95.75 185 ARG A N 1
ATOM 1441 C CA . ARG A 1 185 ? 5.451 -5.685 1.277 1.00 95.75 185 ARG A CA 1
ATOM 1442 C C . ARG A 1 185 ? 6.031 -6.914 1.972 1.00 95.75 185 ARG A C 1
ATOM 1444 O O . ARG A 1 185 ? 5.604 -8.026 1.687 1.00 95.75 185 ARG A O 1
ATOM 1451 N N . ALA A 1 186 ? 7.006 -6.726 2.859 1.00 93.56 186 ALA A N 1
ATOM 1452 C CA . ALA A 1 186 ? 7.621 -7.828 3.594 1.00 93.56 186 ALA A CA 1
ATOM 1453 C C . ALA A 1 186 ? 6.679 -8.375 4.679 1.00 93.56 186 ALA A C 1
ATOM 1455 O O . ALA A 1 186 ? 6.556 -9.590 4.824 1.00 93.56 186 ALA A O 1
ATOM 1456 N N . ILE A 1 187 ? 5.970 -7.485 5.382 1.00 96.25 187 ILE A N 1
ATOM 1457 C CA . ILE A 1 187 ? 4.945 -7.855 6.365 1.00 96.25 187 ILE A CA 1
ATOM 1458 C C . ILE A 1 187 ? 3.805 -8.617 5.677 1.00 96.25 187 ILE A C 1
ATOM 1460 O O . ILE A 1 187 ? 3.483 -9.726 6.097 1.00 96.25 187 ILE A O 1
ATOM 1464 N N . TYR A 1 188 ? 3.269 -8.086 4.571 1.00 98.06 188 TYR A N 1
ATOM 1465 C CA . TYR A 1 188 ? 2.263 -8.761 3.749 1.00 98.06 188 TYR A CA 1
ATOM 1466 C C . TYR A 1 188 ? 2.723 -10.155 3.333 1.00 98.06 188 TYR A C 1
ATOM 1468 O O . TYR A 1 188 ? 1.988 -11.116 3.516 1.00 98.06 188 TYR A O 1
ATOM 1476 N N . ALA A 1 189 ? 3.941 -10.285 2.798 1.00 96.25 189 ALA A N 1
ATOM 1477 C CA . ALA A 1 189 ? 4.441 -11.564 2.309 1.00 96.25 189 ALA A CA 1
ATOM 1478 C C . ALA A 1 189 ? 4.482 -12.616 3.426 1.00 96.25 189 ALA A C 1
ATOM 1480 O O . ALA A 1 189 ? 4.107 -13.768 3.208 1.00 96.25 189 ALA A O 1
ATOM 1481 N N . ARG A 1 190 ? 4.890 -12.211 4.637 1.00 96.12 190 ARG A N 1
ATOM 1482 C CA . ARG A 1 190 ? 4.865 -13.077 5.819 1.00 96.12 190 ARG A CA 1
ATOM 1483 C C . ARG A 1 190 ? 3.440 -13.472 6.200 1.00 96.12 190 ARG A C 1
ATOM 1485 O O . ARG A 1 190 ? 3.200 -14.655 6.410 1.00 96.12 190 ARG A O 1
ATOM 1492 N N . ILE A 1 191 ? 2.507 -12.519 6.260 1.00 96.81 191 ILE A N 1
ATOM 1493 C CA . ILE A 1 191 ? 1.100 -12.802 6.585 1.00 96.81 191 ILE A CA 1
ATOM 1494 C C . ILE A 1 191 ? 0.480 -13.729 5.540 1.00 96.81 191 ILE A C 1
ATOM 1496 O O . ILE A 1 191 ? -0.137 -14.722 5.907 1.00 96.81 191 ILE A O 1
ATOM 1500 N N . ALA A 1 192 ? 0.670 -13.448 4.252 1.00 97.31 192 ALA A N 1
ATOM 1501 C CA . ALA A 1 192 ? 0.134 -14.254 3.164 1.00 97.31 192 ALA A CA 1
ATOM 1502 C C . ALA A 1 192 ? 0.671 -15.689 3.211 1.00 97.31 192 ALA A C 1
ATOM 1504 O O . ALA A 1 192 ? -0.102 -16.633 3.063 1.00 97.31 192 ALA A O 1
ATOM 1505 N N . TYR A 1 193 ? 1.971 -15.863 3.469 1.00 96.25 193 TYR A N 1
ATOM 1506 C CA . TYR A 1 193 ? 2.558 -17.189 3.647 1.00 96.25 193 TYR A CA 1
ATOM 1507 C C . TYR A 1 193 ? 1.893 -17.936 4.812 1.00 96.25 193 TYR A C 1
ATOM 1509 O O . TYR A 1 193 ? 1.402 -19.049 4.631 1.00 96.25 193 TYR A O 1
ATOM 1517 N N . GLU A 1 194 ? 1.823 -17.316 5.995 1.00 96.12 194 GLU A N 1
ATOM 1518 C CA . GLU A 1 194 ? 1.245 -17.953 7.187 1.00 96.12 194 GLU A CA 1
ATOM 1519 C C . GLU A 1 194 ? -0.243 -18.256 6.989 1.00 96.12 194 GLU A C 1
ATOM 1521 O O . GLU A 1 194 ? -0.742 -19.280 7.447 1.00 96.12 194 GLU A O 1
ATOM 1526 N N . MET A 1 195 ? -0.963 -17.397 6.274 1.00 95.62 195 MET A N 1
ATOM 1527 C CA . MET A 1 195 ? -2.395 -17.534 6.043 1.00 95.62 195 MET A CA 1
ATOM 1528 C C . MET A 1 195 ? -2.721 -18.615 5.007 1.00 95.62 195 MET A C 1
ATOM 1530 O O . MET A 1 195 ? -3.589 -19.447 5.269 1.00 95.62 195 MET A O 1
ATOM 1534 N N . PHE A 1 196 ? -2.025 -18.630 3.866 1.00 96.31 196 PHE A N 1
ATOM 1535 C CA . PHE A 1 196 ? -2.495 -19.329 2.665 1.00 96.31 196 PHE A CA 1
ATOM 1536 C C . PHE A 1 196 ? -1.602 -20.473 2.187 1.00 96.31 196 PHE A C 1
ATOM 1538 O O . PHE A 1 196 ? -2.130 -21.395 1.575 1.00 96.31 196 PHE A O 1
ATOM 1545 N N . PHE A 1 197 ? -0.292 -20.474 2.458 1.00 96.62 197 PHE A N 1
ATOM 1546 C CA . PHE A 1 197 ? 0.632 -21.425 1.815 1.00 96.62 197 PHE A CA 1
ATOM 1547 C C . PHE A 1 197 ? 0.263 -22.896 2.069 1.00 96.62 197 PHE A C 1
ATOM 1549 O O . PHE A 1 197 ? 0.283 -23.714 1.160 1.00 96.62 197 PHE A O 1
ATOM 1556 N N . ARG A 1 198 ? -0.147 -23.229 3.300 1.00 95.31 198 ARG A N 1
ATOM 1557 C CA . ARG A 1 198 ? -0.558 -24.595 3.684 1.00 95.31 198 ARG A CA 1
ATOM 1558 C C . ARG A 1 198 ? -2.055 -24.875 3.505 1.00 95.31 198 ARG A C 1
ATOM 1560 O O . ARG A 1 198 ? -2.512 -25.940 3.904 1.00 95.31 198 ARG A O 1
ATOM 1567 N N . VAL A 1 199 ? -2.821 -23.909 2.997 1.00 95.12 199 VAL A N 1
ATOM 1568 C CA . VAL A 1 199 ? -4.295 -23.948 2.979 1.00 95.12 199 VAL A CA 1
ATOM 1569 C C . VAL A 1 199 ? -4.839 -23.887 1.557 1.00 95.12 199 VAL A C 1
ATOM 1571 O O . VAL A 1 199 ? -5.721 -24.665 1.208 1.00 95.12 199 VAL A O 1
ATOM 1574 N N . ASP A 1 200 ? -4.332 -22.973 0.733 1.00 95.62 200 ASP A N 1
ATOM 1575 C CA . ASP A 1 200 ? -4.770 -22.831 -0.650 1.00 95.62 200 ASP A CA 1
ATOM 1576 C C . ASP A 1 200 ? -4.167 -23.964 -1.506 1.00 95.62 200 ASP A C 1
ATOM 1578 O O . ASP A 1 200 ? -2.938 -24.096 -1.570 1.00 95.62 200 ASP A O 1
ATOM 1582 N N . PRO A 1 201 ? -4.998 -24.784 -2.183 1.00 96.94 201 PRO A N 1
ATOM 1583 C CA . PRO A 1 201 ? -4.528 -25.913 -2.983 1.00 96.94 201 PRO A CA 1
ATOM 1584 C C . PRO A 1 201 ? -3.614 -25.506 -4.146 1.00 96.94 201 PRO A C 1
ATOM 1586 O O . PRO A 1 201 ? -2.881 -26.362 -4.644 1.00 96.94 201 PRO A O 1
ATOM 1589 N N . ARG A 1 202 ? -3.599 -24.222 -4.547 1.00 95.38 202 ARG A N 1
ATOM 1590 C CA . ARG A 1 202 ? -2.650 -23.668 -5.528 1.00 95.38 202 ARG A CA 1
ATOM 1591 C C . ARG A 1 202 ? -1.200 -24.026 -5.203 1.00 95.38 202 ARG A C 1
ATOM 1593 O O . ARG A 1 202 ? -0.415 -24.234 -6.120 1.00 95.38 202 ARG A O 1
ATOM 1600 N N . TRP A 1 203 ? -0.851 -24.117 -3.920 1.00 96.94 203 TRP A N 1
ATOM 1601 C CA . TRP A 1 203 ? 0.537 -24.267 -3.478 1.00 96.94 203 TRP A CA 1
ATOM 1602 C C . TRP A 1 203 ? 0.936 -25.703 -3.135 1.00 96.94 203 TRP A C 1
ATOM 1604 O O . TRP A 1 203 ? 2.052 -25.937 -2.687 1.00 96.94 203 TRP A O 1
ATOM 1614 N N . LYS A 1 204 ? 0.049 -26.684 -3.349 1.00 96.38 204 LYS A N 1
ATOM 1615 C CA . LYS A 1 204 ? 0.243 -28.076 -2.904 1.00 96.38 204 LYS A CA 1
ATOM 1616 C C . LYS A 1 204 ? 1.553 -28.711 -3.393 1.00 96.38 204 LYS A C 1
ATOM 1618 O O . LYS A 1 204 ? 2.125 -29.530 -2.680 1.00 96.38 204 LYS A O 1
ATOM 1623 N N . ASN A 1 205 ? 1.990 -28.361 -4.602 1.00 95.94 205 ASN A N 1
ATOM 1624 C CA . ASN A 1 205 ? 3.110 -29.008 -5.294 1.00 95.94 205 ASN A CA 1
ATOM 1625 C C . ASN A 1 205 ? 4.324 -28.083 -5.483 1.00 95.94 205 ASN A C 1
ATOM 1627 O O . ASN A 1 205 ? 5.180 -28.379 -6.312 1.00 95.94 205 ASN A O 1
ATOM 1631 N N . VAL A 1 206 ? 4.379 -26.953 -4.775 1.00 94.38 206 VAL A N 1
ATOM 1632 C CA . VAL A 1 206 ? 5.486 -25.993 -4.868 1.00 94.38 206 VAL A CA 1
ATOM 1633 C C . VAL A 1 206 ? 6.009 -25.658 -3.478 1.00 94.38 206 VAL A C 1
ATOM 1635 O O . VAL A 1 206 ? 5.322 -25.862 -2.476 1.00 94.38 206 VAL A O 1
ATOM 1638 N N . ASP A 1 207 ? 7.236 -25.158 -3.406 1.00 92.88 207 ASP A N 1
ATOM 1639 C CA . ASP A 1 207 ? 7.835 -24.748 -2.144 1.00 92.88 207 ASP A CA 1
ATOM 1640 C C . ASP A 1 207 ? 7.525 -23.282 -1.786 1.00 92.88 207 ASP A C 1
ATOM 1642 O O . ASP A 1 207 ? 6.778 -22.560 -2.457 1.00 92.88 207 ASP A O 1
ATOM 1646 N N . GLU A 1 208 ? 8.089 -22.846 -0.661 1.00 91.69 208 GLU A N 1
ATOM 1647 C CA . GLU A 1 208 ? 7.895 -21.498 -0.138 1.00 91.69 208 GLU A CA 1
ATOM 1648 C C . GLU A 1 208 ? 8.494 -20.427 -1.052 1.00 91.69 208 GLU A C 1
ATOM 1650 O O . GLU A 1 208 ? 7.975 -19.312 -1.117 1.00 91.69 208 GLU A O 1
ATOM 1655 N N . ASP A 1 209 ? 9.597 -20.731 -1.732 1.00 91.31 209 ASP A N 1
ATOM 1656 C CA . ASP A 1 209 ? 10.314 -19.761 -2.549 1.00 91.31 209 ASP A CA 1
ATOM 1657 C C . ASP A 1 209 ? 9.522 -19.451 -3.821 1.00 91.31 209 ASP A C 1
ATOM 1659 O O . ASP A 1 209 ? 9.349 -18.267 -4.139 1.00 91.31 209 ASP A O 1
ATOM 1663 N N . VAL A 1 210 ? 8.904 -20.466 -4.436 1.00 91.81 210 VAL A N 1
ATOM 1664 C CA . VAL A 1 210 ? 7.915 -20.292 -5.514 1.00 91.81 210 VAL A CA 1
ATOM 1665 C C . VAL A 1 210 ? 6.723 -19.463 -5.036 1.00 91.81 210 VAL A C 1
ATOM 1667 O O . VAL A 1 210 ? 6.330 -18.504 -5.707 1.00 91.81 210 VAL A O 1
ATOM 1670 N N . PHE A 1 211 ? 6.185 -19.750 -3.842 1.00 94.25 211 PHE A N 1
ATOM 1671 C CA . PHE A 1 211 ? 5.102 -18.952 -3.257 1.00 94.25 211 PHE A CA 1
ATOM 1672 C C . PHE A 1 211 ? 5.488 -17.470 -3.177 1.00 94.25 211 PHE A C 1
ATOM 1674 O O . PHE A 1 211 ? 4.786 -16.614 -3.721 1.00 94.25 211 PHE A O 1
ATOM 1681 N N . PHE A 1 212 ? 6.621 -17.147 -2.540 1.00 92.94 212 PHE A N 1
ATOM 1682 C CA . PHE A 1 212 ? 7.080 -15.764 -2.386 1.00 92.94 212 PHE A CA 1
ATOM 1683 C C . PHE A 1 212 ? 7.389 -15.098 -3.729 1.00 92.94 212 PHE A C 1
ATOM 1685 O O . PHE A 1 212 ? 7.099 -13.910 -3.892 1.00 92.94 212 PHE A O 1
ATOM 1692 N N . MET A 1 213 ? 7.971 -15.826 -4.682 1.00 91.62 213 MET A N 1
ATOM 1693 C CA . MET A 1 213 ? 8.240 -15.329 -6.029 1.00 91.62 213 MET A CA 1
ATOM 1694 C C . MET A 1 213 ? 6.941 -14.912 -6.719 1.00 91.62 213 MET A C 1
ATOM 1696 O O . MET A 1 213 ? 6.836 -13.772 -7.179 1.00 91.62 213 MET A O 1
ATOM 1700 N N . GLU A 1 214 ? 5.934 -15.786 -6.741 1.00 93.00 214 GLU A N 1
ATOM 1701 C CA . GLU A 1 214 ? 4.665 -15.531 -7.419 1.00 93.00 214 GLU A CA 1
ATOM 1702 C C . GLU A 1 214 ? 3.857 -14.426 -6.742 1.00 93.00 214 GLU A C 1
ATOM 1704 O O . GLU A 1 214 ? 3.430 -13.479 -7.413 1.00 93.00 214 GLU A O 1
ATOM 1709 N N . ILE A 1 215 ? 3.687 -14.487 -5.414 1.00 92.94 215 ILE A N 1
ATOM 1710 C CA . ILE A 1 215 ? 2.915 -13.466 -4.697 1.00 92.94 215 ILE A CA 1
ATOM 1711 C C . ILE A 1 215 ? 3.588 -12.095 -4.774 1.00 92.94 215 ILE A C 1
ATOM 1713 O O . ILE A 1 215 ? 2.891 -11.086 -4.733 1.00 92.94 215 ILE A O 1
ATOM 1717 N N . LEU A 1 216 ? 4.914 -12.015 -4.931 1.00 91.38 216 LEU A N 1
ATOM 1718 C CA . LEU A 1 216 ? 5.651 -10.760 -5.116 1.00 91.38 216 LEU A CA 1
ATOM 1719 C C . LEU A 1 216 ? 5.949 -10.442 -6.591 1.00 91.38 216 LEU A C 1
ATOM 1721 O O . LEU A 1 216 ? 6.562 -9.412 -6.865 1.00 91.38 216 LEU A O 1
ATOM 1725 N N . GLY A 1 217 ? 5.525 -11.264 -7.547 1.00 88.94 217 GLY A N 1
ATOM 1726 C CA . GLY A 1 217 ? 5.788 -11.041 -8.969 1.00 88.94 217 GLY A CA 1
ATOM 1727 C C . GLY A 1 217 ? 7.272 -10.836 -9.299 1.00 88.94 217 GLY A C 1
ATOM 1728 O O . GLY A 1 217 ? 7.593 -9.960 -10.105 1.00 88.94 217 GLY A O 1
ATOM 1729 N N . HIS A 1 218 ? 8.181 -11.566 -8.649 1.00 87.19 218 HIS A N 1
ATOM 1730 C CA . HIS A 1 218 ? 9.598 -11.597 -9.038 1.00 87.19 218 HIS A CA 1
ATOM 1731 C C . HIS A 1 218 ? 9.801 -12.472 -10.284 1.00 87.19 218 HIS A C 1
ATOM 1733 O O . HIS A 1 218 ? 8.923 -13.260 -10.624 1.00 87.19 218 HIS A O 1
ATOM 1739 N N . ASP A 1 219 ? 10.912 -12.264 -10.994 1.00 82.69 219 ASP A N 1
ATOM 1740 C CA . ASP A 1 219 ? 11.325 -13.114 -12.129 1.00 82.69 219 ASP A CA 1
ATOM 1741 C C . ASP A 1 219 ? 12.165 -14.314 -11.678 1.00 82.69 219 ASP A C 1
ATOM 1743 O O . ASP A 1 219 ? 12.355 -15.257 -12.435 1.00 82.69 219 ASP A O 1
ATOM 1747 N N . ASP A 1 220 ? 12.666 -14.268 -10.442 1.00 78.62 220 ASP A N 1
ATOM 1748 C CA . ASP A 1 220 ? 13.521 -15.287 -9.856 1.00 78.62 220 ASP A CA 1
ATOM 1749 C C . ASP A 1 220 ? 13.255 -15.463 -8.350 1.00 78.62 220 ASP A C 1
ATOM 1751 O O . ASP A 1 220 ? 12.786 -14.556 -7.645 1.00 78.62 220 ASP A O 1
ATOM 1755 N N . GLU A 1 221 ? 13.622 -16.639 -7.847 1.00 77.19 221 GLU A N 1
ATOM 1756 C CA . GLU A 1 221 ? 13.463 -17.071 -6.455 1.00 77.19 221 GLU A CA 1
ATOM 1757 C C . GLU A 1 221 ? 14.558 -16.534 -5.510 1.00 77.19 221 GLU A C 1
ATOM 1759 O O . GLU A 1 221 ? 14.433 -16.620 -4.287 1.00 77.19 221 GLU A O 1
ATOM 1764 N N . ASN A 1 222 ? 15.628 -15.913 -6.018 1.00 73.62 222 ASN A N 1
ATOM 1765 C CA . ASN A 1 222 ? 16.701 -15.373 -5.171 1.00 73.62 222 ASN A CA 1
ATOM 1766 C C . ASN A 1 222 ? 16.306 -14.030 -4.544 1.00 73.62 222 ASN A C 1
ATOM 1768 O O . ASN A 1 222 ? 16.681 -13.709 -3.409 1.00 73.62 222 ASN A O 1
ATOM 1772 N N . THR A 1 223 ? 15.487 -13.249 -5.249 1.00 67.94 223 THR A N 1
ATOM 1773 C CA . THR A 1 223 ? 15.072 -11.907 -4.825 1.00 67.94 223 THR A CA 1
ATOM 1774 C C . THR A 1 223 ? 14.154 -11.915 -3.586 1.00 67.94 223 THR A C 1
ATOM 1776 O O . THR A 1 223 ? 14.074 -10.913 -2.861 1.00 67.94 223 THR A O 1
ATOM 1779 N N . GLN A 1 224 ? 13.488 -13.034 -3.258 1.00 67.56 224 GLN A N 1
ATOM 1780 C CA . GLN A 1 224 ? 12.577 -13.092 -2.099 1.00 67.56 224 GLN A CA 1
ATOM 1781 C C . GLN A 1 224 ? 13.279 -13.102 -0.728 1.00 67.56 224 GLN A C 1
ATOM 1783 O O . GLN A 1 224 ? 12.681 -12.705 0.278 1.00 67.56 224 GLN A O 1
ATOM 1788 N N . LEU A 1 225 ? 14.575 -13.424 -0.677 1.00 70.06 225 LEU A N 1
ATOM 1789 C CA . LEU A 1 225 ? 15.336 -13.528 0.575 1.00 70.06 225 LEU A CA 1
ATOM 1790 C C . LEU A 1 225 ? 15.376 -12.218 1.388 1.00 70.06 225 LEU A C 1
ATOM 1792 O O . LEU A 1 225 ? 15.655 -12.235 2.588 1.00 70.06 225 LEU A O 1
ATOM 1796 N N . HIS A 1 226 ? 15.091 -11.072 0.764 1.00 68.06 226 HIS A N 1
ATOM 1797 C CA . HIS A 1 226 ? 15.032 -9.765 1.425 1.00 68.06 226 HIS A CA 1
ATOM 1798 C C . HIS A 1 226 ? 13.757 -9.515 2.246 1.00 68.06 226 HIS A C 1
ATOM 1800 O O . HIS A 1 226 ? 13.732 -8.548 3.023 1.00 68.06 226 HIS A O 1
ATOM 1806 N N . TYR A 1 227 ? 12.725 -10.346 2.070 1.00 66.75 227 TYR A N 1
ATOM 1807 C CA . TYR A 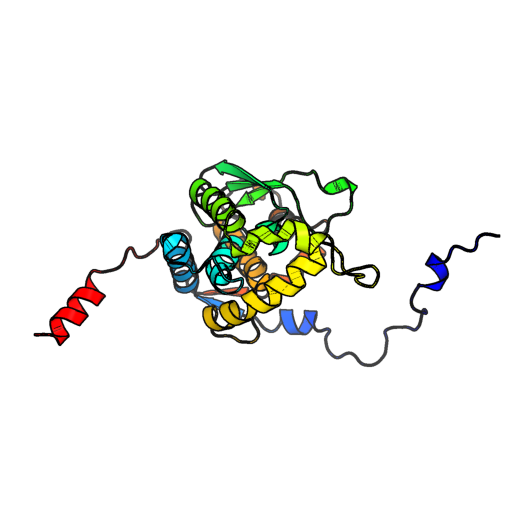1 227 ? 11.394 -10.172 2.663 1.00 66.75 227 TYR A CA 1
ATOM 1808 C C . TYR A 1 227 ? 11.150 -11.073 3.885 1.00 66.75 227 TYR A C 1
ATOM 1810 O O . TYR A 1 227 ? 10.209 -10.835 4.632 1.00 66.75 227 TYR A O 1
ATOM 1818 N N . LYS A 1 228 ? 12.051 -12.025 4.172 1.00 77.62 228 LYS A N 1
ATOM 1819 C CA . LYS A 1 228 ? 11.976 -12.946 5.327 1.00 77.62 228 LYS A CA 1
ATOM 1820 C C . LYS A 1 228 ? 12.454 -12.337 6.666 1.00 77.62 228 LYS A C 1
ATOM 1822 O O . LYS A 1 228 ? 12.635 -13.057 7.640 1.00 77.62 228 LYS A O 1
ATOM 1827 N N . GLN A 1 229 ? 12.677 -11.018 6.735 1.00 83.81 229 GLN A N 1
ATOM 1828 C CA . GLN A 1 229 ? 13.128 -10.342 7.967 1.00 83.81 229 GLN A CA 1
ATOM 1829 C C . GLN A 1 229 ? 12.034 -10.284 9.048 1.00 83.81 229 GLN A C 1
ATOM 1831 O O . GLN A 1 229 ? 12.347 -10.220 10.235 1.00 83.81 229 GLN A O 1
ATOM 1836 N N . PHE A 1 230 ? 10.761 -10.274 8.652 1.00 89.00 230 PHE A N 1
ATOM 1837 C CA . PHE A 1 230 ? 9.646 -10.129 9.581 1.00 89.00 230 PHE A CA 1
ATOM 1838 C C . PHE A 1 230 ? 9.168 -11.488 10.093 1.00 89.00 230 PHE A C 1
ATOM 1840 O O . PHE A 1 230 ? 8.981 -12.419 9.309 1.00 89.00 230 PHE A O 1
ATOM 1847 N N . LYS A 1 231 ? 8.928 -11.583 11.401 1.00 92.62 231 LYS A N 1
ATOM 1848 C CA . LYS A 1 231 ? 8.220 -12.697 12.044 1.00 92.62 231 LYS A CA 1
ATOM 1849 C C . LYS A 1 231 ? 6.931 -12.184 12.675 1.00 92.62 231 LYS A C 1
ATOM 1851 O O . LYS A 1 231 ? 6.889 -11.049 13.143 1.00 92.62 231 LYS A O 1
ATOM 1856 N N . LEU A 1 232 ? 5.898 -13.019 12.688 1.00 94.25 232 LEU A N 1
ATOM 1857 C CA . LEU A 1 232 ? 4.631 -12.693 13.338 1.00 94.25 232 LEU A CA 1
ATOM 1858 C C . LEU A 1 232 ? 4.616 -13.279 14.748 1.00 94.25 232 LEU A C 1
ATOM 1860 O O . LEU A 1 232 ? 4.844 -14.475 14.920 1.00 94.25 232 LEU A O 1
ATOM 1864 N N . ALA A 1 233 ? 4.337 -12.442 15.739 1.00 96.12 233 ALA A N 1
ATOM 1865 C CA . ALA A 1 233 ? 3.897 -12.878 17.057 1.00 96.12 233 ALA A CA 1
ATOM 1866 C C . ALA A 1 233 ? 2.366 -12.912 17.091 1.00 96.12 233 ALA A C 1
ATOM 1868 O O . ALA A 1 233 ? 1.714 -12.124 16.404 1.00 96.12 233 ALA A O 1
ATOM 1869 N N . ASN A 1 234 ? 1.798 -13.813 17.896 1.00 96.19 234 ASN A N 1
ATOM 1870 C CA . ASN A 1 234 ? 0.351 -13.911 18.128 1.00 96.19 234 ASN A CA 1
ATOM 1871 C C . ASN A 1 234 ? -0.480 -14.125 16.844 1.00 96.19 234 ASN A C 1
ATOM 1873 O O . ASN A 1 234 ? -1.628 -13.695 16.750 1.00 96.19 234 ASN A O 1
ATOM 1877 N N . PHE A 1 235 ? 0.099 -14.775 15.828 1.00 96.31 235 PHE A N 1
ATOM 1878 C CA . PHE A 1 235 ? -0.599 -15.039 14.572 1.00 96.31 235 PHE A CA 1
ATOM 1879 C C . PHE A 1 235 ? -1.767 -16.011 14.765 1.00 96.31 235 PHE A C 1
ATOM 1881 O O . PHE A 1 235 ? -1.619 -17.066 15.381 1.00 96.31 235 PHE A O 1
ATOM 1888 N N . SER A 1 236 ? -2.909 -15.687 14.159 1.00 93.50 236 SER A N 1
ATOM 1889 C CA . SER A 1 236 ? -4.058 -16.582 14.076 1.00 93.50 236 SER A CA 1
ATOM 1890 C C . SER A 1 236 ? -4.798 -16.395 12.754 1.00 93.50 236 SER A C 1
ATOM 1892 O O . SER A 1 236 ? -5.184 -15.281 12.406 1.00 93.50 236 SER A O 1
ATOM 1894 N N . ARG A 1 237 ? -5.081 -17.499 12.048 1.00 92.69 237 ARG A N 1
ATOM 1895 C CA . ARG A 1 237 ? -5.929 -17.491 10.836 1.00 92.69 237 ARG A CA 1
ATOM 1896 C C . ARG A 1 237 ? -7.386 -17.134 11.136 1.00 92.69 237 ARG A C 1
ATOM 1898 O O . ARG A 1 237 ? -8.135 -16.736 10.248 1.00 92.69 237 ARG A O 1
ATOM 1905 N N . THR A 1 238 ? -7.798 -17.290 12.390 1.00 92.06 238 THR A N 1
ATOM 1906 C CA . THR A 1 238 ? -9.154 -16.997 12.855 1.00 92.06 238 THR A CA 1
ATOM 1907 C C . THR A 1 238 ? -9.258 -15.639 13.536 1.00 92.06 238 THR A C 1
ATOM 1909 O O . THR A 1 238 ? -10.320 -15.331 14.069 1.00 92.06 238 THR A O 1
ATOM 1912 N N . TRP A 1 239 ? -8.208 -14.805 13.490 1.00 94.31 239 TRP A N 1
ATOM 1913 C CA . TRP A 1 239 ? -8.282 -13.432 13.990 1.00 94.31 239 TRP A CA 1
ATOM 1914 C C . TRP A 1 239 ? -9.476 -12.689 13.380 1.00 94.31 239 TRP A C 1
ATOM 1916 O O . TRP A 1 239 ? -9.815 -12.861 12.201 1.00 94.31 239 TRP A O 1
ATOM 1926 N N . ARG A 1 240 ? -10.123 -11.872 14.205 1.00 88.44 240 ARG A N 1
ATOM 1927 C CA . ARG A 1 240 ? -11.219 -10.989 13.822 1.00 88.44 240 ARG A CA 1
ATOM 1928 C C . ARG A 1 240 ? -10.966 -9.614 14.434 1.00 88.44 240 ARG A C 1
ATOM 1930 O O . ARG A 1 240 ? -10.425 -9.554 15.538 1.00 88.44 240 ARG A O 1
ATOM 1937 N N . PRO A 1 241 ? -11.350 -8.537 13.735 1.00 89.19 241 PRO A N 1
ATOM 1938 C CA . PRO A 1 241 ? -11.244 -7.198 14.280 1.00 89.19 241 PRO A CA 1
ATOM 1939 C C . PRO A 1 241 ? -12.167 -7.039 15.486 1.00 89.19 241 PRO A C 1
ATOM 1941 O O . PRO A 1 241 ? -13.275 -7.578 15.519 1.00 89.19 241 PRO A O 1
ATOM 1944 N N . HIS A 1 242 ? -11.731 -6.243 16.450 1.00 85.56 242 HIS A N 1
ATOM 1945 C CA . HIS A 1 242 ? -12.606 -5.699 17.469 1.00 85.56 242 HIS A CA 1
ATOM 1946 C C . HIS A 1 242 ? -13.462 -4.604 16.826 1.00 85.56 242 HIS A C 1
ATOM 1948 O O . HIS A 1 242 ? -12.954 -3.587 16.355 1.00 85.56 242 HIS A O 1
ATOM 1954 N N . VAL A 1 243 ? -14.772 -4.824 16.784 1.00 72.44 243 VAL A N 1
ATOM 1955 C CA . VAL A 1 243 ? -15.770 -3.766 16.600 1.00 72.44 243 VAL A CA 1
ATOM 1956 C C . VAL A 1 243 ? -15.947 -3.151 17.981 1.00 72.44 243 VAL A C 1
ATOM 1958 O O . VAL A 1 243 ? -16.476 -3.818 18.858 1.00 72.44 243 VAL A O 1
ATOM 1961 N N . GLY A 1 244 ? -15.347 -1.976 18.194 1.00 56.75 244 GLY A N 1
ATOM 1962 C CA . GLY A 1 244 ? -15.027 -1.404 19.508 1.00 56.75 244 GLY A CA 1
ATOM 1963 C C . GLY A 1 244 ? -16.030 -1.669 20.636 1.00 56.75 244 GLY A C 1
ATOM 1964 O O . GLY A 1 244 ? -17.240 -1.596 20.450 1.00 56.75 244 GLY A O 1
ATOM 1965 N N . GLU A 1 245 ? -15.504 -1.919 21.833 1.00 52.12 245 GLU A N 1
ATOM 1966 C CA . GLU A 1 245 ? -16.312 -1.927 23.048 1.00 52.12 245 GLU A CA 1
ATOM 1967 C C . GLU A 1 245 ? -16.851 -0.514 23.327 1.00 52.12 245 GLU A C 1
ATOM 1969 O O . GLU A 1 245 ? -16.114 0.472 23.235 1.00 52.12 245 GLU A O 1
ATOM 1974 N N . GLU A 1 246 ? -18.104 -0.420 23.786 1.00 50.06 246 GLU A N 1
ATOM 1975 C CA . GLU A 1 246 ? -18.729 0.776 24.389 1.00 50.06 246 GLU A CA 1
ATOM 1976 C C . GLU A 1 246 ? -17.895 1.409 25.533 1.00 50.06 246 GLU A C 1
ATOM 1978 O O . GLU A 1 246 ? -18.217 2.488 26.036 1.00 50.06 246 GLU A O 1
ATOM 1983 N N . ASN A 1 247 ? -16.793 0.764 25.930 1.00 53.84 247 ASN A N 1
ATOM 1984 C CA . ASN A 1 247 ? -15.948 1.069 27.074 1.00 53.84 247 ASN A CA 1
ATOM 1985 C C . ASN A 1 247 ? -15.247 2.429 27.036 1.00 53.84 247 ASN A C 1
ATOM 1987 O O . ASN A 1 247 ? -15.069 3.018 28.093 1.00 53.84 247 ASN A O 1
ATOM 1991 N N . THR A 1 248 ? -14.863 2.996 25.888 1.00 55.22 248 THR A N 1
ATOM 1992 C CA . THR A 1 248 ? -14.245 4.344 25.890 1.00 55.22 248 THR A CA 1
ATOM 1993 C C . THR A 1 248 ? -15.260 5.446 26.171 1.00 55.22 248 THR A C 1
ATOM 1995 O O . THR A 1 248 ? -14.944 6.405 26.875 1.00 55.22 248 THR A O 1
ATOM 1998 N N . ARG A 1 249 ? -16.498 5.294 25.684 1.00 54.84 249 ARG A N 1
ATOM 1999 C CA . ARG A 1 249 ? -17.601 6.219 25.978 1.00 54.84 249 ARG A CA 1
ATOM 2000 C C . ARG A 1 249 ? -18.113 6.029 27.408 1.00 54.84 249 ARG A C 1
ATOM 2002 O O . ARG A 1 249 ? -18.321 7.023 28.096 1.00 54.84 249 ARG A O 1
ATOM 2009 N N . LEU A 1 250 ? -18.236 4.786 27.880 1.00 52.41 250 LEU A N 1
ATOM 2010 C CA . LEU A 1 250 ? -18.586 4.464 29.271 1.00 52.41 250 LEU A CA 1
ATOM 2011 C C . LEU A 1 250 ? -17.514 4.929 30.269 1.00 52.41 250 LEU A C 1
ATOM 2013 O O . LEU A 1 250 ? -17.860 5.543 31.271 1.00 52.41 250 LEU A O 1
ATOM 2017 N N . ALA A 1 251 ? -16.224 4.736 29.980 1.00 56.12 251 ALA A N 1
ATOM 2018 C CA . ALA A 1 251 ? -15.130 5.214 30.832 1.00 56.12 251 ALA A CA 1
ATOM 2019 C C . ALA A 1 251 ? -15.015 6.747 30.850 1.00 56.12 251 ALA A C 1
ATOM 2021 O O . ALA A 1 251 ? -14.595 7.321 31.853 1.00 56.12 251 ALA A O 1
ATOM 2022 N N . ALA A 1 252 ? -15.392 7.425 29.760 1.00 60.75 252 ALA A N 1
ATOM 2023 C CA . ALA A 1 252 ? -15.502 8.882 29.734 1.00 60.75 252 ALA A CA 1
ATOM 2024 C C . ALA A 1 252 ? -16.710 9.382 30.547 1.00 60.75 252 ALA A C 1
ATOM 2026 O O . ALA A 1 252 ? -16.586 10.373 31.259 1.00 60.75 252 ALA A O 1
ATOM 2027 N N . LEU A 1 253 ? -17.846 8.677 30.498 1.00 59.66 253 LEU A N 1
ATOM 2028 C CA . LEU A 1 253 ? -19.042 8.990 31.291 1.00 59.66 253 LEU A CA 1
ATOM 2029 C C . LEU A 1 253 ? -18.840 8.721 32.791 1.00 59.66 253 LEU A C 1
ATOM 2031 O O . LEU A 1 253 ? -19.256 9.531 33.607 1.00 59.66 253 LEU A O 1
ATOM 2035 N N . GLN A 1 254 ? -18.137 7.648 33.163 1.00 60.88 254 GLN A N 1
ATOM 2036 C CA . GLN A 1 254 ? -17.798 7.325 34.558 1.00 60.88 254 GLN A CA 1
ATOM 2037 C C . GLN A 1 254 ? -16.766 8.273 35.185 1.00 60.88 254 GLN A C 1
ATOM 2039 O O . GLN A 1 254 ? -16.633 8.303 36.400 1.00 60.88 254 GLN A O 1
ATOM 2044 N N . LYS A 1 255 ? -16.021 9.037 34.376 1.00 60.94 255 LYS A N 1
ATOM 2045 C CA . LYS A 1 255 ? -15.142 10.116 34.859 1.00 60.94 255 LYS A CA 1
ATOM 2046 C C . LYS A 1 255 ? -15.839 11.478 34.932 1.00 60.94 255 LYS A C 1
ATOM 2048 O O . LYS A 1 255 ? -15.237 12.424 35.429 1.00 60.94 255 LYS A O 1
ATOM 2053 N N . ALA A 1 256 ? -17.048 11.586 34.382 1.00 60.69 256 ALA A N 1
ATOM 2054 C CA . ALA A 1 256 ? -17.820 12.824 34.299 1.00 60.69 256 ALA A CA 1
ATOM 2055 C C . ALA A 1 256 ? -19.033 12.855 35.251 1.00 60.69 256 ALA A C 1
ATOM 2057 O O . ALA A 1 256 ? -19.730 13.869 35.287 1.00 60.69 256 ALA A O 1
ATOM 2058 N N . GLY A 1 257 ? -19.285 11.768 35.988 1.00 46.25 257 GLY A N 1
ATOM 2059 C CA . GLY A 1 257 ? -20.234 11.690 37.105 1.00 46.25 257 GLY A CA 1
ATOM 2060 C C . GLY A 1 257 ? -19.498 11.481 38.417 1.00 46.25 257 GLY A C 1
ATOM 2061 O O . GLY A 1 257 ? -20.042 11.927 39.448 1.00 46.25 257 GLY A O 1
#

Sequence (257 aa):
MRFSIICSLVLPSEPLSSSAGPTYSARKKRNVVVIDYPRYMQAIYDIINKPISSFDLTTRRGMAPLAFALAALSGRRMIEIMLQGEFSVAGKYTVTFLGQAKKRSEDKGVSRKIYTLCDADLFVSLVNQLRSCPAAADFDEVVKGYGENDTRSENGRINAILATAFNPWVKTFLGDDRRVYKDSRAIYARIAYEMFFRVDPRWKNVDEDVFFMEILGHDDENTQLHYKQFKLANFSRTWRPHVGEENTRLAALQKAG

Organism: Klebsiella pneumoniae (NCBI:txid573)

InterPro domains:
  IPR032047 Telomere resolvase ResT/TelK, catalytic domain [PF16684] (62-230)
  IPR038280 Telomere resolvase ResT/TelK, catalytic domain superfamily [G3DSA:1.10.443.30] (22-234)

Radius of gyration: 21.09 Å; chains: 1; bounding box: 59×49×74 Å

Secondary structure (DSSP, 8-state):
----GGGGGSPP---S-S--SSPHHHHHHHS-EEEEHHHHHHHHHHHHTS-GGGS-TTSTTTTHHHHHHHHHHH---HHIIIII-EEEEEETTEEEEE--TT--GGGTT--EEEE-SS-HHHHHHHHHHHHTSGGGTTHHHHHH-SSTT----HHHHHHHHHHHHHHHHHHHHHT-TT--TTHHHHHHHHHHHHHHTTTSGGGTTS-HHHHHHHHTT-SSSSGGGGSTTEEEES--TT-------THHHHHHHHTT-

pLDDT: mean 86.59, std 16.67, range [40.16, 98.81]

Foldseek 3Di:
DPPPVVVVPDDDPDDPDDDDDPPPLRVLLVQFDEDAVLVLVQLLVVLLPDDPVVFPLQALQSLQSLLLSLCLFQLADSCLLAPFWDWDDPDQFKIWIAQHPPDDPVCRGDIAIATGNGGRVSSNVSSVVSNPGNNNPCLVVQQVDDDDPPPAHSSRSVCVSNQVNRFVVVCVVRVHNVDGSSLSNLNSLQLCCVQPCVPPVVNVPHDSLVSQCRSNVHPDSVVSSSSPSYDYDPDDNPDDHDPDDCVVVVVVVVVVD